Protein AF-A0A9W7BRS0-F1 (afdb_monomer_lite)

Secondary structure (DSSP, 8-state):
------EEEEETGGGEEEEEEEES-GGG-EEEEEEEES-SS-EEEEES-SSSTTEEEEEEE--SSS--EEEEEEESSSSS--EETTTTT-----EEEEEEE-TTS-EEEEEEEES----SSPPP--SSEEEEEEEE--TTT--STTSPPPTTSEEEEEEETTSHHHHHHHHHHHHHHHH---STT-TTSPPHHHHHHTTS-SSGGG--HHHHHHHHHHH--STT-S--

Foldseek 3Di:
DPDDQLFWDFDPQQRKIKGWDWDDDDQQIKIKMKIKGQAQFKKKKWWQDPFLALTWMWMWFLHDPHDTDIFTWHHHHGPAQTDGLVVVVWDGQWAWDHWHQDPVRMTMGIIMGGLCPVTPSDDRNDQAKIKMKMFYADPPQDDHNRGDHDVSRMDIDIDNNVRVVVVVVVVVQVVQLVPAPLDQPDPQFDDLVRCCVVVLDVDSVPDDSVSRSVCCNVGNGPNPDPDD

Structure (mmCIF, N/CA/C/O backbone):
data_AF-A0A9W7BRS0-F1
#
_entry.id   AF-A0A9W7BRS0-F1
#
loop_
_atom_site.group_PDB
_atom_site.id
_atom_site.type_symbol
_atom_site.label_atom_id
_atom_site.label_alt_id
_atom_site.label_comp_id
_atom_site.label_asym_id
_atom_site.label_entity_id
_atom_site.label_seq_id
_atom_site.pdbx_PDB_ins_code
_atom_site.Cartn_x
_atom_site.Cartn_y
_atom_site.Cartn_z
_atom_site.occupancy
_atom_site.B_iso_or_equiv
_atom_site.auth_seq_id
_atom_site.auth_comp_id
_atom_site.auth_asym_id
_atom_site.auth_atom_id
_atom_site.pdbx_PDB_model_num
ATOM 1 N N . MET A 1 1 ? 15.038 11.673 6.959 1.00 35.72 1 MET A N 1
ATOM 2 C CA . MET A 1 1 ? 15.230 10.311 6.429 1.00 35.72 1 MET A CA 1
ATOM 3 C C . MET A 1 1 ? 13.854 9.685 6.443 1.00 35.72 1 MET A C 1
ATOM 5 O O . MET A 1 1 ? 13.265 9.678 7.516 1.00 35.72 1 MET A O 1
ATOM 9 N N . ALA A 1 2 ? 13.290 9.329 5.285 1.00 41.25 2 ALA A N 1
ATOM 10 C CA . ALA A 1 2 ? 12.052 8.549 5.262 1.00 41.25 2 ALA A CA 1
ATOM 11 C C . ALA A 1 2 ? 12.320 7.271 6.068 1.00 41.25 2 ALA A C 1
ATOM 13 O O . ALA A 1 2 ? 13.401 6.702 5.910 1.00 41.25 2 ALA A O 1
ATOM 14 N N . SER A 1 3 ? 11.444 6.892 7.002 1.00 53.03 3 SER A N 1
ATOM 15 C CA . SER A 1 3 ? 11.662 5.631 7.712 1.00 53.03 3 SER A CA 1
ATOM 16 C C . SER A 1 3 ? 11.557 4.504 6.687 1.00 53.03 3 SER A C 1
ATOM 18 O O . SER A 1 3 ? 10.615 4.481 5.887 1.00 53.03 3 SER A O 1
ATOM 20 N N . ASP A 1 4 ? 12.550 3.618 6.664 1.00 82.69 4 ASP A N 1
ATOM 21 C CA . ASP A 1 4 ? 12.426 2.359 5.941 1.00 82.69 4 ASP A CA 1
ATOM 22 C C . ASP A 1 4 ? 11.327 1.560 6.643 1.00 82.69 4 ASP A C 1
ATOM 24 O O . ASP A 1 4 ? 11.455 1.205 7.817 1.00 82.69 4 ASP A O 1
ATOM 28 N N . LEU A 1 5 ? 10.213 1.358 5.944 1.00 93.75 5 LEU A N 1
ATOM 29 C CA . LEU A 1 5 ? 9.101 0.555 6.433 1.00 93.75 5 LEU A CA 1
ATOM 30 C C . LEU A 1 5 ? 9.530 -0.924 6.385 1.00 93.75 5 LEU A C 1
ATOM 32 O O . LEU A 1 5 ? 9.938 -1.390 5.317 1.00 93.75 5 LEU A O 1
ATOM 36 N N . PRO A 1 6 ? 9.533 -1.642 7.524 1.00 93.50 6 PRO A N 1
ATOM 37 C CA . PRO A 1 6 ? 10.180 -2.949 7.641 1.00 93.50 6 PRO A CA 1
ATOM 38 C C . PRO A 1 6 ? 9.396 -4.097 7.001 1.00 93.50 6 PRO A C 1
ATOM 40 O O . PRO A 1 6 ? 9.995 -5.131 6.698 1.00 93.50 6 PRO A O 1
ATOM 43 N N . TYR A 1 7 ? 8.087 -3.934 6.824 1.00 96.31 7 TYR A N 1
ATOM 44 C CA . TYR A 1 7 ? 7.199 -4.971 6.313 1.00 96.31 7 TYR A CA 1
ATOM 45 C C . TYR A 1 7 ? 6.780 -4.667 4.882 1.00 96.31 7 TYR A C 1
ATOM 47 O O . TYR A 1 7 ? 6.758 -3.506 4.467 1.00 96.31 7 TYR A O 1
ATOM 55 N N . TYR A 1 8 ? 6.490 -5.720 4.123 1.00 94.81 8 TYR A N 1
ATOM 56 C CA . TYR A 1 8 ? 6.236 -5.633 2.690 1.00 94.81 8 TYR A CA 1
ATOM 57 C C . TYR A 1 8 ? 5.278 -6.720 2.214 1.00 94.81 8 TYR A C 1
ATOM 59 O O . TYR A 1 8 ? 5.355 -7.868 2.660 1.00 94.81 8 TYR A O 1
ATOM 67 N N . HIS A 1 9 ? 4.433 -6.349 1.258 1.00 95.69 9 HIS A N 1
ATOM 68 C CA . HIS A 1 9 ? 3.579 -7.244 0.499 1.00 95.69 9 HIS A CA 1
ATOM 69 C C . HIS A 1 9 ? 3.583 -6.841 -0.981 1.00 95.69 9 HIS A C 1
ATOM 71 O O . HIS A 1 9 ? 3.644 -5.653 -1.313 1.00 95.69 9 HIS A O 1
ATOM 77 N N . TYR A 1 10 ? 3.499 -7.843 -1.854 1.00 95.12 10 TYR A N 1
ATOM 78 C CA . TYR A 1 10 ? 3.379 -7.682 -3.297 1.00 95.12 10 TYR A CA 1
ATOM 79 C C . TYR A 1 10 ? 2.244 -8.544 -3.821 1.00 95.12 10 TYR A C 1
ATOM 81 O O . TYR A 1 10 ? 2.201 -9.737 -3.517 1.00 95.12 10 TYR A O 1
ATOM 89 N N . ASP A 1 11 ? 1.411 -7.962 -4.676 1.00 95.06 11 ASP A N 1
ATOM 90 C CA . ASP A 1 11 ? 0.476 -8.713 -5.500 1.00 95.06 11 ASP A CA 1
ATOM 91 C C . ASP A 1 11 ? 0.672 -8.382 -6.985 1.00 95.06 11 ASP A C 1
ATOM 93 O O . ASP A 1 11 ? 0.806 -7.225 -7.396 1.00 95.06 11 ASP A O 1
ATOM 97 N N . GLY A 1 12 ? 0.701 -9.427 -7.815 1.00 91.94 12 GLY A N 1
ATOM 98 C CA . GLY A 1 12 ? 0.928 -9.285 -9.253 1.00 91.94 12 GLY A CA 1
ATOM 99 C C . GLY A 1 12 ? -0.223 -8.596 -9.993 1.00 91.94 12 GLY A C 1
ATOM 100 O O . GLY A 1 12 ? -0.011 -8.045 -11.076 1.00 91.94 12 GLY A O 1
ATOM 101 N N . VAL A 1 13 ? -1.439 -8.594 -9.437 1.00 93.56 13 VAL A N 1
ATOM 102 C CA . VAL A 1 13 ? -2.600 -7.915 -10.020 1.00 93.56 13 VAL A CA 1
ATOM 103 C C . VAL A 1 13 ? -2.459 -6.413 -9.793 1.00 93.56 13 VAL A C 1
ATOM 105 O O . VAL A 1 13 ? -2.402 -5.938 -8.663 1.00 93.56 13 VAL A O 1
ATOM 108 N N . GLY A 1 14 ? -2.359 -5.652 -10.884 1.00 90.75 14 GLY A N 1
ATOM 109 C CA . GLY A 1 14 ? -2.107 -4.207 -10.827 1.00 90.75 14 GLY A CA 1
ATOM 110 C C . GLY A 1 14 ? -0.687 -3.831 -10.386 1.00 90.75 14 GLY A C 1
ATOM 111 O O . GLY A 1 14 ? -0.382 -2.646 -10.303 1.00 90.75 14 GLY A O 1
ATOM 112 N N . SER A 1 15 ? 0.192 -4.820 -10.151 1.00 93.06 15 SER A N 1
ATOM 113 C CA . SER A 1 15 ? 1.519 -4.626 -9.539 1.00 93.06 15 SER A CA 1
ATOM 114 C C . SER A 1 15 ? 1.436 -3.849 -8.222 1.00 93.06 15 SER A C 1
ATOM 116 O O . SER A 1 15 ? 2.163 -2.876 -8.023 1.00 93.06 15 SER A O 1
ATOM 118 N N . PHE A 1 16 ? 0.509 -4.258 -7.354 1.00 97.25 16 PHE A N 1
ATOM 119 C CA . PHE A 1 16 ? 0.301 -3.639 -6.054 1.00 97.25 16 PHE A CA 1
ATOM 120 C C . PHE A 1 16 ? 1.503 -3.909 -5.152 1.00 97.25 16 PHE A C 1
ATOM 122 O O . PHE A 1 16 ? 1.841 -5.056 -4.853 1.00 97.25 16 PHE A O 1
ATOM 129 N N . GLU A 1 17 ? 2.135 -2.837 -4.697 1.00 97.19 17 GLU A N 1
ATOM 130 C CA . GLU A 1 17 ? 3.197 -2.893 -3.700 1.00 97.19 17 GLU A CA 1
ATOM 131 C C . GLU A 1 17 ? 2.739 -2.169 -2.447 1.00 97.19 17 GLU A C 1
ATOM 133 O O . GLU A 1 17 ? 2.282 -1.031 -2.526 1.00 97.19 17 GLU A O 1
ATOM 138 N N . MET A 1 18 ? 2.916 -2.801 -1.290 1.00 97.94 18 MET A N 1
ATOM 139 C CA . MET A 1 18 ? 2.608 -2.203 0.002 1.00 97.94 18 MET A CA 1
ATOM 140 C C . MET A 1 18 ? 3.764 -2.404 0.966 1.00 97.94 18 MET A C 1
ATOM 142 O O . MET A 1 18 ? 4.349 -3.483 1.048 1.00 97.94 18 MET A O 1
ATOM 146 N N . ARG A 1 19 ? 4.076 -1.364 1.732 1.00 97.75 19 ARG A N 1
ATOM 147 C CA . ARG A 1 19 ? 5.019 -1.401 2.844 1.00 97.75 19 ARG A CA 1
ATOM 148 C C . ARG A 1 19 ? 4.385 -0.785 4.067 1.00 97.75 19 ARG A C 1
ATOM 150 O O . ARG A 1 19 ? 3.644 0.186 3.952 1.00 97.75 19 ARG A O 1
ATOM 157 N N . TRP A 1 20 ? 4.709 -1.308 5.239 1.00 98.25 20 TRP A N 1
ATOM 158 C CA . TRP A 1 20 ? 4.218 -0.723 6.478 1.00 98.25 20 TRP A CA 1
ATOM 159 C C . TRP A 1 20 ? 5.161 -0.946 7.652 1.00 98.25 20 TRP A C 1
ATOM 161 O O . TRP A 1 20 ? 6.108 -1.734 7.601 1.00 98.25 20 TRP A O 1
ATOM 171 N N . GLY A 1 21 ? 4.900 -0.200 8.716 1.00 97.12 21 GLY A N 1
ATOM 172 C CA . GLY A 1 21 ? 5.532 -0.335 10.016 1.00 97.12 21 GLY A CA 1
ATOM 173 C C . GLY A 1 21 ? 4.667 0.306 11.090 1.00 97.12 21 GLY A C 1
ATOM 174 O O . GLY A 1 21 ? 3.732 1.045 10.786 1.00 97.12 21 GLY A O 1
ATOM 175 N N . PHE A 1 22 ? 4.993 0.030 12.347 1.00 96.56 22 PHE A N 1
ATOM 176 C CA . PHE A 1 22 ? 4.269 0.573 13.492 1.00 96.56 22 PHE A CA 1
ATOM 177 C C . PHE A 1 22 ? 5.069 1.675 14.181 1.00 96.56 22 PHE A C 1
ATOM 179 O O . PHE A 1 22 ? 6.301 1.617 14.255 1.00 96.56 22 PHE A O 1
ATOM 186 N N . LEU A 1 23 ? 4.360 2.679 14.686 1.00 95.25 23 LEU A N 1
ATOM 187 C CA . LEU A 1 23 ? 4.912 3.810 15.420 1.00 95.25 23 LEU A CA 1
ATOM 188 C C . LEU A 1 23 ? 4.196 3.955 16.759 1.00 95.25 23 LEU A C 1
ATOM 190 O O . LEU A 1 23 ? 2.974 3.876 16.826 1.00 95.25 23 LEU A O 1
ATOM 194 N N . GLY A 1 24 ? 4.958 4.244 17.813 1.00 92.69 24 GLY A N 1
ATOM 195 C CA . GLY A 1 24 ? 4.403 4.362 19.161 1.00 92.69 24 GLY A CA 1
ATOM 196 C C . GLY A 1 24 ? 4.069 3.004 19.780 1.00 92.69 24 GLY A C 1
ATOM 197 O O . GLY A 1 24 ? 4.629 1.980 19.390 1.00 92.69 24 GLY A O 1
ATOM 198 N N . ASP A 1 25 ? 3.212 3.018 20.798 1.00 90.56 25 ASP A N 1
ATOM 199 C CA . ASP A 1 25 ? 2.800 1.846 21.561 1.00 90.56 25 ASP A CA 1
ATOM 200 C C . ASP A 1 25 ? 1.417 2.032 22.216 1.00 90.56 25 ASP A C 1
ATOM 202 O O . ASP A 1 25 ? 0.934 3.140 22.455 1.00 90.56 25 ASP A O 1
ATOM 206 N N . GLY A 1 26 ? 0.757 0.913 22.527 1.00 90.81 26 GLY A N 1
ATOM 207 C CA . GLY A 1 26 ? -0.506 0.913 23.263 1.00 90.81 26 GLY A CA 1
ATOM 208 C C . GLY A 1 26 ? -1.678 1.506 22.475 1.00 90.81 26 GLY A C 1
ATOM 209 O O . GLY A 1 26 ? -1.917 1.137 21.332 1.00 90.81 26 GLY A O 1
ATOM 210 N N . ALA A 1 27 ? -2.462 2.375 23.119 1.00 88.75 27 ALA A N 1
ATOM 211 C CA . ALA A 1 27 ? -3.691 2.930 22.540 1.00 88.75 27 ALA A CA 1
ATOM 212 C C . ALA A 1 27 ? -3.445 4.032 21.492 1.00 88.75 27 ALA A C 1
ATOM 214 O O . ALA A 1 27 ? -4.359 4.375 20.750 1.00 88.75 27 ALA A O 1
ATOM 215 N N . ASP A 1 28 ? -2.231 4.583 21.447 1.00 91.81 28 ASP A N 1
ATOM 216 C CA . ASP A 1 28 ? -1.822 5.613 20.489 1.00 91.81 28 ASP A CA 1
ATOM 217 C C . ASP A 1 28 ? -0.889 5.047 19.409 1.00 91.81 28 ASP A C 1
ATOM 219 O O . ASP A 1 28 ? -0.232 5.804 18.701 1.00 91.81 28 ASP A O 1
ATOM 223 N N . GLU A 1 29 ? -0.809 3.718 19.294 1.00 96.12 29 GLU A N 1
ATOM 224 C CA . GLU A 1 29 ? -0.036 3.074 18.242 1.00 96.12 29 GLU A CA 1
ATOM 225 C C . GLU A 1 29 ? -0.646 3.360 16.860 1.00 96.12 29 GLU A C 1
ATOM 227 O O . GLU A 1 29 ? -1.854 3.217 16.637 1.00 96.12 29 GLU A O 1
ATOM 232 N N . GLU A 1 30 ? 0.214 3.750 15.924 1.00 97.75 30 GLU A N 1
ATOM 233 C CA . GLU A 1 30 ? -0.126 4.061 14.539 1.00 97.75 30 GLU A CA 1
ATOM 234 C C . GLU A 1 30 ? 0.521 3.058 13.588 1.00 97.75 30 GLU A C 1
ATOM 236 O O . GLU A 1 30 ? 1.610 2.535 13.844 1.00 97.75 30 GLU A O 1
ATOM 241 N N . ILE A 1 31 ? -0.125 2.842 12.448 1.00 97.81 31 ILE A N 1
ATOM 242 C CA . ILE A 1 31 ? 0.517 2.281 11.266 1.00 97.81 31 ILE A CA 1
ATOM 243 C C . ILE A 1 31 ? 1.014 3.433 10.394 1.00 97.81 31 ILE A C 1
ATOM 245 O O . ILE A 1 31 ? 0.298 4.406 10.175 1.00 97.81 31 ILE A O 1
ATOM 249 N N . GLU A 1 32 ? 2.238 3.327 9.887 1.00 98.44 32 GLU A N 1
ATOM 250 C CA . GLU A 1 32 ? 2.681 4.090 8.724 1.00 98.44 32 GLU A CA 1
ATOM 251 C C . GLU A 1 32 ? 2.678 3.140 7.531 1.00 98.44 32 GLU A C 1
ATOM 253 O O . GLU A 1 32 ? 3.405 2.146 7.543 1.00 98.44 32 GLU A O 1
ATOM 258 N N . LEU A 1 33 ? 1.845 3.425 6.534 1.00 98.44 33 LEU A N 1
ATOM 259 C CA . LEU A 1 33 ? 1.611 2.567 5.375 1.00 98.44 33 LEU A CA 1
ATOM 260 C C . LEU A 1 33 ? 1.938 3.345 4.104 1.00 98.44 33 LEU A C 1
ATOM 262 O O . LEU A 1 33 ? 1.547 4.501 3.964 1.00 98.44 33 LEU A O 1
ATOM 266 N N . GLU A 1 34 ? 2.671 2.714 3.193 1.00 98.56 34 GLU A N 1
ATOM 267 C CA . GLU A 1 34 ? 2.927 3.184 1.835 1.00 98.56 34 GLU A CA 1
ATOM 268 C C . GLU A 1 34 ? 2.400 2.141 0.854 1.00 98.56 34 GLU A C 1
ATOM 270 O O . GLU A 1 34 ? 2.734 0.966 0.992 1.00 98.56 34 GLU A O 1
ATOM 275 N N . PHE A 1 35 ? 1.617 2.546 -0.142 1.00 98.50 35 PHE A N 1
ATOM 276 C CA . PHE A 1 35 ? 1.229 1.654 -1.229 1.00 98.50 35 PHE A CA 1
ATOM 277 C C . PHE A 1 35 ? 1.368 2.315 -2.597 1.00 98.50 35 PHE A C 1
ATOM 279 O O . PHE A 1 35 ? 1.346 3.543 -2.723 1.00 98.50 35 PHE A O 1
ATOM 286 N N . THR A 1 36 ? 1.573 1.483 -3.618 1.00 98.12 36 THR A N 1
ATOM 287 C CA . THR A 1 36 ? 1.855 1.910 -4.990 1.00 98.12 36 THR A CA 1
ATOM 288 C C . THR A 1 36 ? 1.001 1.152 -5.997 1.00 98.12 36 THR A C 1
ATOM 290 O O . THR A 1 36 ? 0.939 -0.075 -5.950 1.00 98.12 36 THR A O 1
ATOM 293 N N . LEU A 1 37 ? 0.387 1.890 -6.927 1.00 97.50 37 LEU A N 1
ATOM 294 C CA . LEU A 1 37 ? -0.435 1.374 -8.030 1.00 97.50 37 LEU A CA 1
ATOM 295 C C . LEU A 1 37 ? -0.308 2.276 -9.273 1.00 97.50 37 LEU A C 1
ATOM 297 O O . LEU A 1 37 ? -0.052 3.480 -9.171 1.00 97.50 37 LEU A O 1
ATOM 301 N N . SER A 1 38 ? -0.491 1.696 -10.461 1.00 94.12 38 SER A N 1
ATOM 302 C CA . SER A 1 38 ? -0.396 2.395 -11.752 1.00 94.12 38 SER A CA 1
ATOM 303 C C . SER A 1 38 ? -1.661 3.194 -12.072 1.00 94.12 38 SER A C 1
ATOM 305 O O . SER A 1 38 ? -2.576 2.704 -12.717 1.00 94.12 38 SER A O 1
ATOM 307 N N . SER A 1 39 ? -1.726 4.439 -11.610 1.00 95.62 39 SER A N 1
ATOM 308 C CA . SER A 1 39 ? -2.806 5.373 -11.944 1.00 95.62 39 SER A CA 1
ATOM 309 C C . SER A 1 39 ? -2.414 6.785 -11.533 1.00 95.62 39 SER A C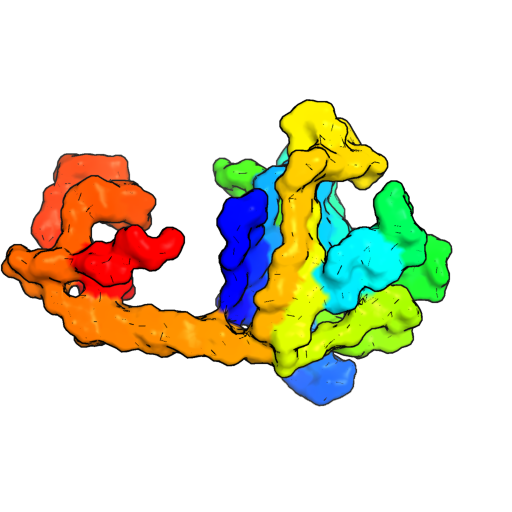 1
ATOM 311 O O . SER A 1 39 ? -1.769 6.968 -10.499 1.00 95.62 39 SER A O 1
ATOM 313 N N . ASP A 1 40 ? -2.811 7.781 -12.323 1.00 94.31 40 ASP A N 1
ATOM 314 C CA . ASP A 1 40 ? -2.767 9.197 -11.950 1.00 94.31 40 ASP A CA 1
ATOM 315 C C . ASP A 1 40 ? -4.156 9.793 -11.685 1.00 94.31 40 ASP A C 1
ATOM 317 O O . ASP A 1 40 ? -4.259 10.999 -11.489 1.00 94.31 40 ASP A O 1
ATOM 321 N N . ILE A 1 41 ? -5.222 8.982 -11.682 1.00 96.69 41 ILE A N 1
ATOM 322 C CA . ILE A 1 41 ? -6.603 9.430 -11.436 1.00 96.69 41 ILE A CA 1
ATOM 323 C C . ILE A 1 41 ? -6.991 9.124 -9.989 1.00 96.69 41 ILE A C 1
ATOM 325 O O . ILE A 1 41 ? -7.130 10.045 -9.188 1.00 96.69 41 ILE A O 1
ATOM 329 N N . PHE A 1 42 ? -7.097 7.841 -9.639 1.00 97.25 42 PHE A N 1
ATOM 330 C CA . PHE A 1 42 ? -7.144 7.380 -8.253 1.00 97.25 42 PHE A CA 1
ATOM 331 C C . PHE A 1 42 ? -6.607 5.954 -8.105 1.00 97.25 42 PHE A C 1
ATOM 333 O O . PHE A 1 42 ? -6.641 5.142 -9.041 1.00 97.25 42 PHE A O 1
ATOM 340 N N . VAL A 1 43 ? -6.146 5.668 -6.896 1.00 98.12 43 VAL A N 1
ATOM 341 C CA . VAL A 1 43 ? -5.843 4.352 -6.337 1.00 98.12 43 VAL A CA 1
ATOM 342 C C . VAL A 1 43 ? -6.460 4.300 -4.941 1.00 98.12 43 VAL A C 1
ATOM 344 O O . VAL A 1 43 ? -6.572 5.332 -4.277 1.00 98.12 43 VAL A O 1
ATOM 347 N N . GLY A 1 44 ? -6.876 3.124 -4.494 1.00 97.81 44 GLY A N 1
ATOM 348 C CA . GLY A 1 44 ? -7.499 2.966 -3.185 1.00 97.81 44 GLY A CA 1
ATOM 349 C C . GLY A 1 44 ? -7.158 1.638 -2.538 1.00 97.81 44 GLY A C 1
ATOM 350 O O . GLY A 1 44 ? -6.909 0.651 -3.233 1.00 97.81 44 GLY A O 1
ATOM 351 N N . ILE A 1 45 ? -7.158 1.636 -1.211 1.00 98.44 45 ILE A N 1
ATOM 352 C CA . ILE A 1 45 ? -7.011 0.453 -0.367 1.00 98.44 45 ILE A CA 1
ATOM 353 C C . ILE A 1 45 ? -8.112 0.470 0.689 1.00 98.44 45 ILE A C 1
ATOM 355 O O . ILE A 1 45 ? -8.386 1.521 1.258 1.00 98.44 45 ILE A O 1
ATOM 359 N N . GLY A 1 46 ? -8.741 -0.671 0.940 1.00 97.94 46 GLY A N 1
ATOM 360 C CA . GLY A 1 46 ? -9.748 -0.840 1.975 1.00 97.94 46 GLY A CA 1
ATOM 361 C C . GLY A 1 46 ? -9.384 -1.921 2.981 1.00 97.94 46 GLY A C 1
ATOM 362 O O . GLY A 1 46 ? -8.687 -2.883 2.646 1.00 97.94 46 GLY A O 1
ATOM 363 N N . PHE A 1 47 ? -9.839 -1.742 4.218 1.00 98.00 47 PHE A N 1
ATOM 364 C CA . PHE A 1 47 ? -9.392 -2.493 5.389 1.00 98.00 47 PHE A CA 1
ATOM 365 C C . PHE A 1 47 ? -10.485 -3.409 5.953 1.00 98.00 47 PHE A C 1
ATOM 367 O O . PHE A 1 47 ? -11.618 -2.993 6.176 1.00 98.00 47 PHE A O 1
ATOM 374 N N . ASP A 1 48 ? -10.115 -4.663 6.235 1.00 95.06 48 ASP A N 1
ATOM 375 C CA . ASP A 1 48 ? -10.980 -5.711 6.810 1.00 95.06 48 ASP A CA 1
ATOM 376 C C . ASP A 1 48 ? -12.253 -5.990 5.993 1.00 95.06 48 ASP A C 1
ATOM 378 O O . ASP A 1 48 ? -13.306 -6.326 6.538 1.00 95.06 48 ASP A O 1
ATOM 382 N N . CYS A 1 49 ? -12.153 -5.854 4.669 1.00 94.50 49 CYS A N 1
ATOM 383 C CA . CYS A 1 49 ? -13.276 -5.993 3.754 1.00 94.50 49 CYS A CA 1
ATOM 384 C C . CYS A 1 49 ? -12.914 -6.885 2.552 1.00 94.50 49 CYS A C 1
ATOM 386 O O . CYS A 1 49 ? -11.766 -6.970 2.119 1.00 94.50 49 CYS A O 1
ATOM 388 N N . THR A 1 50 ? -13.915 -7.586 2.012 1.00 92.50 50 THR A N 1
ATOM 389 C CA . THR A 1 50 ? -13.781 -8.502 0.853 1.00 92.50 50 THR A CA 1
ATOM 390 C C . THR A 1 50 ? -14.677 -8.082 -0.318 1.00 92.50 50 THR A C 1
ATOM 392 O O . THR A 1 50 ? -14.992 -8.863 -1.214 1.00 92.50 50 THR A O 1
ATOM 395 N N . SER A 1 51 ? -15.126 -6.831 -0.292 1.00 90.50 51 SER A N 1
ATOM 396 C CA . SER A 1 51 ? -15.936 -6.158 -1.306 1.00 90.50 51 SER A CA 1
ATOM 397 C C . SER A 1 51 ? -15.882 -4.654 -1.045 1.00 90.50 51 SER A C 1
ATOM 399 O O . SER A 1 51 ? -15.440 -4.258 0.028 1.00 90.50 51 SER A O 1
ATOM 401 N N . SER A 1 52 ? -16.413 -3.824 -1.949 1.00 86.00 52 SER A N 1
ATOM 402 C CA . SER A 1 52 ? -16.632 -2.409 -1.611 1.00 86.00 52 SER A CA 1
ATOM 403 C C . SER A 1 52 ? -17.678 -2.237 -0.499 1.00 86.00 52 SER A C 1
ATOM 405 O O . SER A 1 52 ? -17.597 -1.290 0.265 1.00 86.00 52 SER A O 1
ATOM 407 N N . ALA A 1 53 ? -18.632 -3.170 -0.364 1.00 92.88 53 ALA A N 1
ATOM 408 C CA . ALA A 1 53 ? -19.699 -3.068 0.626 1.00 92.88 53 ALA A CA 1
ATOM 409 C C . ALA A 1 53 ? -19.167 -3.158 2.062 1.00 92.88 53 ALA A C 1
ATOM 411 O O . ALA A 1 53 ? -18.470 -4.117 2.403 1.00 92.88 53 ALA A O 1
ATOM 412 N N . MET A 1 54 ? -19.604 -2.222 2.907 1.00 94.88 54 MET A N 1
ATOM 413 C CA . MET A 1 54 ? -19.190 -2.084 4.307 1.00 94.88 54 MET A CA 1
ATOM 414 C C . MET A 1 54 ? -17.665 -2.023 4.446 1.00 94.88 54 MET A C 1
ATOM 416 O O . MET A 1 54 ? -17.092 -2.759 5.249 1.00 94.88 54 MET A O 1
ATOM 420 N N . CYS A 1 55 ? -17.020 -1.186 3.632 1.00 97.19 55 CYS A N 1
ATOM 421 C CA . CYS A 1 55 ? -15.568 -1.073 3.600 1.00 97.19 55 CYS A CA 1
ATOM 422 C C . CYS A 1 55 ? -15.090 0.335 3.980 1.00 97.19 55 CYS A C 1
ATOM 424 O O . CYS A 1 55 ? -15.515 1.317 3.371 1.00 97.19 55 CYS A O 1
ATOM 426 N N . ASP A 1 56 ? -14.189 0.383 4.963 1.00 98.00 56 ASP A N 1
ATOM 427 C CA . ASP A 1 56 ? -13.296 1.504 5.289 1.00 98.00 56 ASP A CA 1
ATOM 428 C C . ASP A 1 56 ? -12.197 1.562 4.229 1.00 98.00 56 ASP A C 1
ATOM 430 O O . ASP A 1 56 ? -11.530 0.551 3.988 1.00 98.00 56 ASP A O 1
ATOM 434 N N . MET A 1 57 ? -12.037 2.709 3.577 1.00 97.69 57 MET A N 1
ATOM 435 C CA . MET A 1 57 ? -11.146 2.895 2.445 1.00 97.69 57 MET A CA 1
ATOM 436 C C . MET A 1 57 ? -10.352 4.188 2.532 1.00 97.69 57 MET A C 1
ATOM 438 O O . MET A 1 57 ? -10.873 5.264 2.782 1.00 97.69 57 MET A O 1
ATOM 442 N N . VAL A 1 58 ? -9.093 4.097 2.125 1.00 98.38 58 VAL A N 1
ATOM 443 C CA . VAL A 1 58 ? -8.242 5.248 1.849 1.00 98.38 58 VAL A CA 1
ATOM 444 C C . VAL A 1 58 ? -8.067 5.361 0.343 1.00 98.38 58 VAL A C 1
ATOM 446 O O . VAL A 1 58 ? -7.551 4.439 -0.298 1.00 98.38 58 VAL A O 1
ATOM 449 N N . VAL A 1 59 ? -8.479 6.492 -0.232 1.00 98.19 59 VAL A N 1
ATOM 450 C CA . VAL A 1 59 ? -8.462 6.732 -1.684 1.00 98.19 59 VAL A CA 1
ATOM 451 C C . VAL A 1 59 ? -7.691 8.008 -1.996 1.00 98.19 59 VAL A C 1
ATOM 453 O O . VAL A 1 59 ? -7.813 9.017 -1.304 1.00 98.19 59 VAL A O 1
ATOM 456 N N . GLY A 1 60 ? -6.873 7.979 -3.045 1.00 98.00 60 GLY A N 1
ATOM 457 C CA . GLY A 1 60 ? -6.068 9.130 -3.431 1.00 98.00 60 GLY A CA 1
ATOM 458 C C . GLY A 1 60 ? -5.338 8.962 -4.752 1.00 98.00 60 GLY A C 1
ATOM 459 O O . GLY A 1 60 ? -5.493 7.966 -5.456 1.00 98.00 60 GLY A O 1
ATOM 460 N N . ASN A 1 61 ? -4.486 9.928 -5.078 1.00 97.88 61 ASN A N 1
ATOM 461 C CA . ASN A 1 61 ? -3.488 9.802 -6.136 1.00 97.88 61 ASN A CA 1
ATOM 462 C C . ASN A 1 61 ? -2.213 10.585 -5.777 1.00 97.88 61 ASN A C 1
ATOM 464 O O . ASN A 1 61 ? -2.199 11.458 -4.906 1.00 97.88 61 ASN A O 1
ATOM 468 N N . GLY A 1 62 ? -1.119 10.250 -6.454 1.00 97.38 62 GLY A N 1
ATOM 469 C CA . GLY A 1 62 ? 0.190 10.866 -6.257 1.00 97.38 62 GLY A CA 1
ATOM 470 C C . GLY A 1 62 ? 0.413 12.162 -7.040 1.00 97.38 62 GLY A C 1
ATOM 471 O O . GLY A 1 62 ? 1.517 12.706 -7.032 1.00 97.38 62 GLY A O 1
ATOM 472 N N . GLY A 1 63 ? -0.601 12.647 -7.753 1.00 95.19 63 GLY A N 1
ATOM 473 C CA . GLY A 1 63 ? -0.521 13.712 -8.744 1.00 95.19 63 GLY A CA 1
ATOM 474 C C . GLY A 1 63 ? -0.356 13.166 -10.164 1.00 95.19 63 GLY A C 1
ATOM 475 O O . GLY A 1 63 ? -0.922 12.138 -10.522 1.00 95.19 63 GLY A O 1
ATOM 476 N N . GLY A 1 64 ? 0.434 13.859 -10.988 1.00 92.00 64 GLY A N 1
ATOM 477 C CA . GLY A 1 64 ? 0.609 13.541 -12.407 1.00 92.00 64 GLY A CA 1
ATOM 478 C C . GLY A 1 64 ? -0.159 14.529 -13.280 1.00 92.00 64 GLY A C 1
ATOM 479 O O . GLY A 1 64 ? 0.147 15.723 -13.267 1.00 92.00 64 GLY A O 1
ATOM 480 N N . ARG A 1 65 ? -1.137 14.050 -14.059 1.00 92.06 65 ARG A N 1
ATOM 481 C CA . ARG A 1 65 ? -2.054 14.939 -14.801 1.00 92.06 65 ARG A CA 1
ATOM 482 C C . ARG A 1 65 ? -3.140 15.549 -13.913 1.00 92.06 65 ARG A C 1
ATOM 484 O O . ARG A 1 65 ? -3.709 16.569 -14.298 1.00 92.06 65 ARG A O 1
ATOM 491 N N . ASN A 1 66 ? -3.400 14.944 -12.756 1.00 92.31 66 ASN A N 1
ATOM 492 C CA . ASN A 1 66 ? -4.380 15.391 -11.772 1.00 92.31 66 ASN A CA 1
ATOM 493 C C . ASN A 1 66 ? -3.686 15.986 -10.536 1.00 92.31 66 ASN A C 1
ATOM 495 O O . ASN A 1 66 ? -2.483 15.805 -10.330 1.00 92.31 66 ASN A O 1
ATOM 499 N N . GLU A 1 67 ? -4.439 16.734 -9.731 1.00 95.19 67 GLU A N 1
ATOM 500 C CA . GLU A 1 67 ? -3.967 17.212 -8.430 1.00 95.19 67 GLU A CA 1
ATOM 501 C C . GLU A 1 67 ? -3.878 16.042 -7.442 1.00 95.19 67 GLU A C 1
ATOM 503 O O . GLU A 1 67 ? -4.751 15.172 -7.429 1.00 95.19 67 GLU A O 1
ATOM 508 N N . ALA A 1 68 ? -2.807 16.027 -6.643 1.00 97.81 68 ALA A N 1
ATOM 509 C CA . ALA A 1 68 ? -2.591 15.010 -5.623 1.00 97.81 68 ALA A CA 1
ATOM 510 C C . ALA A 1 68 ? -3.607 15.153 -4.489 1.00 97.81 68 ALA A C 1
ATOM 512 O O . ALA A 1 68 ? -3.809 16.255 -3.976 1.00 97.81 68 ALA A O 1
ATOM 513 N N . PHE A 1 69 ? -4.187 14.036 -4.059 1.00 97.88 69 PHE A N 1
ATOM 514 C CA . PHE A 1 69 ? -5.109 13.993 -2.927 1.00 97.88 69 PHE A CA 1
ATOM 515 C C . PHE A 1 69 ? -5.015 12.655 -2.191 1.00 97.88 69 PHE A C 1
ATOM 517 O O . PHE A 1 69 ? -4.501 11.673 -2.730 1.00 97.88 69 PHE A O 1
ATOM 524 N N . LEU A 1 70 ? -5.496 12.636 -0.950 1.00 98.44 70 LEU A N 1
ATOM 525 C CA . LEU A 1 70 ? -5.667 11.440 -0.134 1.00 98.44 70 LEU A CA 1
ATOM 526 C C . LEU A 1 70 ? -6.764 11.716 0.888 1.00 98.44 70 LEU A C 1
ATOM 528 O O . LEU A 1 70 ? -6.655 12.675 1.654 1.00 98.44 70 LEU A O 1
ATOM 532 N N . GLU A 1 71 ? -7.791 10.886 0.895 1.00 97.94 71 GLU A N 1
ATOM 533 C CA . GLU A 1 71 ? -8.980 11.077 1.715 1.00 97.94 71 GLU A CA 1
ATOM 534 C C . GLU A 1 71 ? -9.472 9.747 2.290 1.00 97.94 71 GLU A C 1
ATOM 536 O O . GLU A 1 71 ? -9.160 8.668 1.772 1.00 97.94 71 GLU A O 1
ATOM 541 N N . ASP A 1 72 ? -10.210 9.879 3.389 1.00 97.81 72 ASP A N 1
ATOM 542 C CA . ASP A 1 72 ? -10.782 8.799 4.185 1.00 97.81 72 ASP A CA 1
ATOM 543 C C . ASP A 1 72 ? -12.241 8.598 3.785 1.00 97.81 72 ASP A C 1
ATOM 545 O O . ASP A 1 72 ? -13.018 9.562 3.759 1.00 97.81 72 ASP A O 1
ATOM 549 N N . TYR A 1 73 ? -12.588 7.373 3.416 1.00 98.00 73 TYR A N 1
ATOM 550 C CA . TYR A 1 73 ? -13.846 7.022 2.781 1.00 98.00 73 TYR A CA 1
ATOM 551 C C . TYR A 1 73 ? -14.474 5.790 3.418 1.00 98.00 73 TYR A C 1
ATOM 553 O O . TYR A 1 73 ? -13.799 4.832 3.785 1.00 98.00 73 TYR A O 1
ATOM 561 N N . PHE A 1 74 ? -15.798 5.731 3.342 1.00 97.81 74 PHE A N 1
ATOM 562 C CA . PHE A 1 74 ? -16.562 4.537 3.646 1.00 97.81 74 PHE A CA 1
ATOM 563 C C . PHE A 1 74 ? -17.627 4.276 2.583 1.00 97.81 74 PHE A C 1
ATOM 565 O O . PHE A 1 74 ? -18.311 5.182 2.092 1.00 97.81 74 PHE A O 1
ATOM 572 N N . GLU A 1 75 ? -17.815 3.001 2.247 1.00 95.94 75 GLU A N 1
ATOM 573 C CA . GLU A 1 75 ? -18.877 2.553 1.347 1.00 95.94 75 GLU A CA 1
ATOM 574 C C . GLU A 1 75 ? -19.746 1.507 2.043 1.00 95.94 75 GLU A C 1
ATOM 576 O O . GLU A 1 75 ? -19.269 0.474 2.502 1.00 95.94 75 GLU A O 1
ATOM 581 N N . GLY A 1 76 ? -21.043 1.789 2.170 1.00 94.00 76 GLY A N 1
ATOM 582 C CA . GLY A 1 76 ? -21.948 0.997 3.006 1.00 94.00 76 GLY A CA 1
ATOM 583 C C . GLY A 1 76 ? -22.828 -0.008 2.264 1.00 94.00 76 GLY A C 1
ATOM 584 O O . GLY A 1 76 ? -23.402 -0.887 2.903 1.00 94.00 76 GLY A O 1
ATOM 585 N N . GLU A 1 77 ? -23.002 0.111 0.949 1.00 92.88 77 GLU A N 1
ATOM 586 C CA . GLU A 1 77 ? -24.039 -0.612 0.197 1.00 92.88 77 GLU A CA 1
ATOM 587 C C . GLU A 1 77 ? -23.506 -1.614 -0.838 1.00 92.88 77 GLU A C 1
ATOM 589 O O . GLU A 1 77 ? -24.222 -2.563 -1.167 1.00 92.88 77 GLU A O 1
ATOM 594 N N . GLY A 1 78 ? -22.279 -1.457 -1.319 1.00 89.94 78 GLY A N 1
ATOM 595 C CA . GLY A 1 78 ? -21.703 -2.235 -2.413 1.00 89.94 78 GLY A CA 1
ATOM 596 C C . GLY A 1 78 ? -21.923 -1.575 -3.771 1.00 89.94 78 GLY A C 1
ATOM 597 O O . GLY A 1 78 ? -23.021 -1.099 -4.067 1.00 89.94 78 GLY A O 1
ATOM 598 N N . ASP A 1 79 ? -20.900 -1.608 -4.628 1.00 87.00 79 ASP A N 1
ATOM 599 C CA . ASP A 1 79 ? -20.948 -1.145 -6.021 1.00 87.00 79 ASP A CA 1
ATOM 600 C C . ASP A 1 79 ? -21.457 0.305 -6.177 1.00 87.00 79 ASP A C 1
ATOM 602 O O . ASP A 1 79 ? -22.124 0.653 -7.160 1.00 87.00 79 ASP A O 1
ATOM 606 N N . ARG A 1 80 ? -21.164 1.161 -5.191 1.00 92.31 80 ARG A N 1
ATOM 607 C CA . ARG A 1 80 ? -21.475 2.594 -5.209 1.00 92.31 80 ARG A CA 1
ATOM 608 C C . ARG A 1 80 ? -20.233 3.438 -5.009 1.00 92.31 80 ARG A C 1
ATOM 610 O O . ARG A 1 80 ? -19.208 2.969 -4.530 1.00 92.31 80 ARG A O 1
ATOM 617 N N . GLU A 1 81 ? -20.360 4.697 -5.403 1.00 93.94 81 GLU A N 1
ATOM 618 C CA . GLU A 1 81 ? -19.386 5.716 -5.050 1.00 93.94 81 GLU A CA 1
ATOM 619 C C . GLU A 1 81 ? -19.337 5.850 -3.517 1.00 93.94 81 GLU A C 1
ATOM 621 O O . GLU A 1 81 ? -20.401 5.968 -2.895 1.00 93.94 81 GLU A O 1
ATOM 626 N N . PRO A 1 82 ? -18.145 5.774 -2.905 1.00 95.44 82 PRO A N 1
ATOM 627 C CA . PRO A 1 82 ? -18.003 5.947 -1.471 1.00 95.44 82 PRO A CA 1
ATOM 628 C C . PRO A 1 82 ? -18.238 7.398 -1.055 1.00 95.44 82 PRO A C 1
ATOM 630 O O . PRO A 1 82 ? -18.096 8.325 -1.849 1.00 95.44 82 PRO A O 1
ATOM 633 N N . HIS A 1 83 ? -18.548 7.586 0.222 1.00 96.94 83 HIS A N 1
ATOM 634 C CA . HIS A 1 83 ? -18.622 8.904 0.846 1.00 96.94 83 HIS A CA 1
ATOM 635 C C . HIS A 1 83 ? -17.405 9.120 1.723 1.00 96.94 83 HIS A C 1
ATOM 637 O O . HIS A 1 83 ? -16.900 8.154 2.294 1.00 96.94 83 HIS A O 1
ATOM 643 N N . THR A 1 84 ? -16.953 10.364 1.858 1.00 97.75 84 THR A N 1
ATOM 644 C CA . THR A 1 84 ? -15.918 10.636 2.856 1.00 97.75 84 THR A CA 1
ATOM 645 C C . THR A 1 84 ? -16.483 10.417 4.253 1.00 97.75 84 THR A C 1
ATOM 647 O O . THR A 1 84 ? -17.677 10.627 4.510 1.00 97.75 84 THR A O 1
ATOM 650 N N . ASP A 1 85 ? -15.630 10.041 5.192 1.00 97.56 85 ASP A N 1
ATOM 651 C CA . ASP A 1 85 ? -16.066 9.807 6.568 1.00 97.56 85 ASP A CA 1
ATOM 652 C C . ASP A 1 85 ? -16.671 11.065 7.194 1.00 97.56 85 ASP A C 1
ATOM 654 O O . ASP A 1 85 ? -17.702 11.005 7.873 1.00 97.56 85 ASP A O 1
ATOM 658 N N . GLU A 1 86 ? -16.119 12.236 6.869 1.00 97.75 86 GLU A N 1
ATOM 659 C CA . GLU A 1 86 ? -16.653 13.533 7.285 1.00 97.75 86 GLU A CA 1
ATOM 660 C C . GLU A 1 86 ? -18.089 13.775 6.773 1.00 97.75 86 GLU A C 1
ATOM 662 O O . GLU A 1 86 ? -18.934 14.267 7.531 1.00 97.75 86 GLU A O 1
ATOM 667 N N . GLU A 1 87 ? -18.420 13.384 5.533 1.00 97.44 87 GLU A N 1
ATOM 668 C CA . GLU A 1 87 ? -19.793 13.464 4.994 1.00 97.44 87 GLU A CA 1
ATOM 669 C C . GLU A 1 87 ? -20.774 12.590 5.782 1.00 97.44 87 GLU A C 1
ATOM 671 O O . GLU A 1 87 ? -21.949 12.937 5.955 1.00 97.44 87 GLU A O 1
ATOM 676 N N . LEU A 1 88 ? -20.283 11.470 6.307 1.00 96.88 88 LEU A N 1
ATOM 677 C CA . LEU A 1 88 ? -21.042 10.531 7.122 1.00 96.88 88 LEU A CA 1
ATOM 678 C C . LEU A 1 88 ? -21.009 10.877 8.627 1.00 96.88 88 LEU A C 1
ATOM 680 O O . LEU A 1 88 ? -21.583 10.156 9.462 1.00 96.88 88 LEU A O 1
ATOM 684 N N . GLY A 1 89 ? -20.372 11.991 8.998 1.00 96.88 89 GLY A N 1
ATOM 685 C CA . GLY A 1 89 ? -20.246 12.483 10.371 1.00 96.88 89 GLY A CA 1
ATOM 686 C C . GLY A 1 89 ? -19.215 11.742 11.227 1.00 96.88 89 GLY A C 1
ATOM 687 O O . GLY A 1 89 ? -19.418 11.655 12.441 1.00 96.88 89 GLY A O 1
ATOM 688 N N . GLY A 1 90 ? -18.200 11.161 10.593 1.00 96.81 90 GLY A N 1
ATOM 689 C CA . GLY A 1 90 ? -16.938 10.719 11.189 1.00 96.81 90 GLY A CA 1
ATOM 690 C C . GLY A 1 90 ? -15.835 11.780 11.056 1.00 96.81 90 GLY A C 1
ATOM 691 O O . GLY A 1 90 ? -16.132 12.979 10.959 1.00 96.81 90 GLY A O 1
ATOM 692 N N . SER A 1 91 ? -14.581 11.347 11.061 1.00 96.75 91 SER A N 1
ATOM 693 C CA . SER A 1 91 ? -13.365 12.138 10.870 1.00 96.75 91 SER A CA 1
ATOM 694 C C . SER A 1 91 ? -12.528 11.620 9.706 1.00 96.75 91 SER A C 1
ATOM 696 O O . SER A 1 91 ? -12.628 10.473 9.317 1.00 96.75 91 SER A O 1
ATOM 698 N N . ASN A 1 92 ? -11.680 12.487 9.154 1.00 97.12 92 ASN A N 1
ATOM 699 C CA . ASN A 1 92 ? -10.539 12.034 8.369 1.00 97.12 92 ASN A CA 1
ATOM 700 C C . ASN A 1 92 ? -9.388 11.735 9.338 1.00 97.12 92 ASN A C 1
ATOM 702 O O . ASN A 1 92 ? -8.845 12.659 9.959 1.00 97.12 92 ASN A O 1
ATOM 706 N N . ASP A 1 93 ? -9.031 10.463 9.478 1.00 97.19 93 ASP A N 1
ATOM 707 C CA . ASP A 1 93 ? -8.057 9.975 10.456 1.00 97.19 93 ASP A CA 1
ATOM 708 C C . ASP A 1 93 ? -6.646 9.791 9.866 1.00 97.19 93 ASP A C 1
ATOM 710 O O . ASP A 1 93 ? -5.736 9.240 10.503 1.00 97.19 93 ASP A O 1
ATOM 714 N N . LEU A 1 94 ? -6.428 10.306 8.654 1.00 98.31 94 LEU A N 1
ATOM 715 C CA . LEU A 1 94 ? -5.177 10.185 7.920 1.00 98.31 94 LEU A CA 1
ATOM 716 C C . LEU A 1 94 ? -4.232 11.358 8.193 1.00 98.31 94 LEU A C 1
ATOM 718 O O . LEU A 1 94 ? -4.554 12.535 8.035 1.00 98.31 94 LEU A O 1
ATOM 722 N N . THR A 1 95 ? -2.975 11.035 8.492 1.00 98.19 95 THR A N 1
ATOM 723 C CA . THR A 1 95 ? -1.862 11.989 8.426 1.00 98.19 95 THR A CA 1
ATOM 724 C C . THR A 1 95 ? -1.018 11.704 7.190 1.00 98.19 95 THR A C 1
ATOM 726 O O . THR A 1 95 ? -0.278 10.720 7.145 1.00 98.19 95 THR A O 1
ATOM 729 N N . ILE A 1 96 ? -1.088 12.582 6.189 1.00 98.44 96 ILE A N 1
ATOM 730 C CA . ILE A 1 96 ? -0.313 12.449 4.948 1.00 98.44 96 ILE A CA 1
ATOM 731 C C . ILE A 1 96 ? 1.189 12.557 5.243 1.00 98.44 96 ILE A C 1
ATOM 733 O O . ILE A 1 96 ? 1.661 13.534 5.828 1.00 98.44 96 ILE A O 1
ATOM 737 N N . VAL A 1 97 ? 1.954 11.572 4.772 1.00 98.12 97 VAL A N 1
ATOM 738 C CA . VAL A 1 97 ? 3.424 11.573 4.809 1.00 98.12 97 VAL A CA 1
ATOM 739 C C . VAL A 1 97 ? 4.003 11.860 3.425 1.00 98.12 97 VAL A C 1
ATOM 741 O O . VAL A 1 97 ? 4.953 12.638 3.309 1.00 98.12 97 VAL A O 1
ATOM 744 N N . LYS A 1 98 ? 3.457 11.237 2.372 1.00 97.69 98 LYS A N 1
ATOM 745 C CA . LYS A 1 98 ? 3.917 11.399 0.986 1.00 97.69 98 LYS A CA 1
ATOM 746 C C . LYS A 1 98 ? 2.773 11.148 0.004 1.00 97.69 98 LYS A C 1
ATOM 748 O O . LYS A 1 98 ? 2.091 10.139 0.121 1.00 97.69 98 LYS A O 1
ATOM 753 N N . LEU A 1 99 ? 2.643 12.022 -0.991 1.00 98.38 99 LEU A N 1
ATOM 754 C CA . LEU A 1 99 ? 1.878 11.796 -2.219 1.00 98.38 99 LEU A CA 1
ATOM 755 C C . LEU A 1 99 ? 2.815 12.120 -3.380 1.00 98.38 99 LEU A C 1
ATOM 757 O O . LEU A 1 99 ? 3.402 13.203 -3.407 1.00 98.38 99 LEU A O 1
ATOM 761 N N . ASP A 1 100 ? 3.036 11.162 -4.270 1.00 98.00 100 ASP A N 1
ATOM 762 C CA . ASP A 1 100 ? 4.016 11.291 -5.348 1.00 98.00 100 ASP A CA 1
ATOM 763 C C . ASP A 1 100 ? 3.616 10.451 -6.552 1.00 98.00 100 ASP A C 1
ATOM 765 O O . ASP A 1 100 ? 3.115 9.338 -6.397 1.00 98.00 100 ASP A O 1
ATOM 769 N N . TYR A 1 101 ? 3.883 10.969 -7.744 1.00 97.69 101 TYR A N 1
ATOM 770 C CA . TYR A 1 101 ? 3.679 10.259 -8.994 1.00 97.69 101 TYR A CA 1
ATOM 771 C C . TYR A 1 101 ? 5.040 10.006 -9.626 1.00 97.69 101 TYR A C 1
ATOM 773 O O . TYR A 1 101 ? 5.703 10.921 -10.124 1.00 97.69 101 TYR A O 1
ATOM 781 N N . ASN A 1 102 ? 5.492 8.758 -9.532 1.00 94.31 102 ASN A N 1
ATOM 782 C CA . ASN A 1 102 ? 6.874 8.416 -9.827 1.00 94.31 102 ASN A CA 1
ATOM 783 C C . ASN A 1 102 ? 7.152 8.346 -11.344 1.00 94.31 102 ASN A C 1
ATOM 785 O O . ASN A 1 102 ? 6.257 8.368 -12.191 1.00 94.31 102 ASN A O 1
ATOM 789 N N . SER A 1 103 ? 8.430 8.213 -11.708 1.00 92.06 103 SER A N 1
ATOM 790 C CA . SER A 1 103 ? 8.864 8.107 -13.109 1.00 92.06 103 SER A CA 1
ATOM 791 C C . SER A 1 103 ? 8.355 6.862 -13.847 1.00 92.06 103 SER A C 1
ATOM 793 O O . SER A 1 103 ? 8.484 6.796 -15.068 1.00 92.06 103 SER A O 1
ATOM 795 N N . ASN A 1 104 ? 7.810 5.883 -13.121 1.00 90.75 104 ASN A N 1
ATOM 796 C CA . ASN A 1 104 ? 7.213 4.665 -13.664 1.00 90.75 104 ASN A CA 1
ATOM 797 C C . ASN A 1 104 ? 5.696 4.798 -13.860 1.00 90.75 104 ASN A C 1
ATOM 799 O O . ASN A 1 104 ? 5.045 3.795 -14.136 1.00 90.75 104 ASN A O 1
ATOM 803 N N . TYR A 1 105 ? 5.143 6.013 -13.754 1.00 93.69 105 TYR A N 1
ATOM 804 C CA . TYR A 1 105 ? 3.714 6.287 -13.918 1.00 93.69 105 TYR A CA 1
ATOM 805 C C . TYR A 1 105 ? 2.847 5.611 -12.845 1.00 93.69 105 TYR A C 1
ATOM 807 O O . TYR A 1 105 ? 1.786 5.059 -13.132 1.00 93.69 105 TYR A O 1
ATOM 815 N N . GLN A 1 106 ? 3.322 5.625 -11.598 1.00 96.25 106 GLN A N 1
ATOM 816 C CA . GLN A 1 106 ? 2.614 5.050 -10.457 1.00 96.25 106 GLN A CA 1
ATOM 817 C C . GLN A 1 106 ? 2.376 6.102 -9.380 1.00 96.25 106 GLN A C 1
ATOM 819 O O . GLN A 1 106 ? 3.278 6.880 -9.051 1.00 96.25 106 GLN A O 1
ATOM 824 N N . SER A 1 107 ? 1.181 6.078 -8.796 1.00 98.06 107 SER A N 1
ATOM 825 C CA . SER A 1 107 ? 0.884 6.800 -7.563 1.00 98.06 107 SER A CA 1
ATOM 826 C C . SER A 1 107 ? 1.526 6.074 -6.390 1.00 98.06 107 SER A C 1
ATOM 828 O O . SER A 1 107 ? 1.325 4.873 -6.237 1.00 98.06 107 SER A O 1
ATOM 830 N N . VAL A 1 108 ? 2.272 6.808 -5.569 1.00 98.25 108 VAL A N 1
ATOM 831 C CA . VAL A 1 108 ? 2.877 6.349 -4.315 1.00 98.25 108 VAL A CA 1
ATOM 832 C C . VAL A 1 108 ? 2.250 7.148 -3.180 1.00 98.25 108 VAL A C 1
ATOM 834 O O . VAL A 1 108 ? 2.523 8.347 -3.039 1.00 98.25 108 VAL A O 1
ATOM 837 N N . LEU A 1 109 ? 1.405 6.493 -2.385 1.00 98.75 109 LEU A N 1
ATOM 838 C CA . LEU A 1 109 ? 0.668 7.123 -1.290 1.00 98.75 109 LEU A CA 1
ATOM 839 C C . LEU A 1 109 ? 1.188 6.592 0.036 1.00 98.75 109 LEU A C 1
ATOM 841 O O . LEU A 1 109 ? 1.182 5.385 0.258 1.00 98.75 109 LEU A O 1
ATOM 845 N N . ARG A 1 110 ? 1.632 7.492 0.916 1.00 98.50 110 ARG A N 1
ATOM 846 C CA . ARG A 1 110 ? 2.113 7.168 2.259 1.00 98.50 110 ARG A CA 1
ATOM 847 C C . ARG A 1 110 ? 1.414 8.016 3.297 1.00 98.50 110 ARG A C 1
ATOM 849 O O . ARG A 1 110 ? 1.441 9.249 3.220 1.00 98.50 110 ARG A O 1
ATOM 856 N N . PHE A 1 111 ? 0.866 7.364 4.306 1.00 98.62 111 PHE A N 1
ATOM 857 C CA . PHE A 1 111 ? 0.130 8.016 5.378 1.00 98.62 111 PHE A CA 1
ATOM 858 C C . PHE A 1 111 ? 0.338 7.300 6.707 1.00 98.62 111 PHE A C 1
ATOM 860 O O . PHE A 1 111 ? 0.898 6.203 6.771 1.00 98.62 111 PHE A O 1
ATOM 867 N N . ARG A 1 112 ? -0.101 7.960 7.776 1.00 98.31 112 ARG A N 1
ATOM 868 C CA . ARG A 1 112 ? -0.239 7.376 9.106 1.00 98.31 112 ARG A CA 1
ATOM 869 C C . ARG A 1 112 ? -1.689 7.395 9.538 1.00 98.31 112 ARG A C 1
ATOM 871 O O . ARG A 1 112 ? -2.398 8.341 9.203 1.00 98.31 112 ARG A O 1
ATOM 878 N N . ARG A 1 113 ? -2.080 6.382 10.301 1.00 98.00 113 ARG A N 1
ATOM 879 C CA . ARG A 1 113 ? -3.399 6.261 10.926 1.00 98.00 113 ARG A CA 1
ATOM 880 C C . ARG A 1 113 ? -3.265 5.449 12.212 1.00 98.00 113 ARG A C 1
ATOM 882 O O . ARG A 1 113 ? -2.424 4.548 12.287 1.00 98.00 113 ARG A O 1
ATOM 889 N N . LYS A 1 114 ? -4.065 5.752 13.235 1.00 97.94 114 LYS A N 1
ATOM 890 C CA . LYS A 1 114 ? -4.122 4.912 14.443 1.00 97.94 114 LYS A CA 1
ATOM 891 C C . LYS A 1 114 ? -4.636 3.521 14.090 1.00 97.94 114 LYS A C 1
ATOM 893 O O . LYS A 1 114 ? -5.496 3.383 13.231 1.00 97.94 114 LYS A O 1
ATOM 898 N N . LEU A 1 115 ? -4.178 2.491 14.803 1.00 98.00 115 LEU A N 1
ATOM 899 C CA . LEU A 1 115 ? -4.731 1.141 14.607 1.00 98.00 115 LEU A CA 1
ATOM 900 C C . LEU A 1 115 ? -6.218 1.060 14.974 1.00 98.00 115 LEU A C 1
ATOM 902 O O . LEU A 1 115 ? -6.957 0.244 14.435 1.00 98.00 115 LEU A O 1
ATOM 906 N N . ASN A 1 116 ? -6.647 1.902 15.910 1.00 97.38 116 ASN A N 1
ATOM 907 C CA . ASN A 1 116 ? -8.039 2.093 16.272 1.00 97.38 116 ASN A CA 1
ATOM 908 C C . ASN A 1 116 ? -8.277 3.591 16.476 1.00 97.38 116 ASN A C 1
ATOM 910 O O . ASN A 1 116 ? -7.797 4.171 17.453 1.00 97.38 116 ASN A O 1
ATOM 914 N N . THR A 1 117 ? -8.988 4.210 15.545 1.00 96.75 117 THR A N 1
ATOM 915 C CA . THR A 1 117 ? -9.334 5.639 15.569 1.00 96.75 117 THR A CA 1
ATOM 916 C C . THR A 1 117 ? -10.497 5.919 16.519 1.00 96.75 117 THR A C 1
ATOM 918 O O . THR A 1 117 ? -10.587 6.990 17.119 1.00 96.75 117 THR A O 1
ATOM 921 N N . GLY A 1 118 ? -11.346 4.913 16.743 1.00 95.56 118 GLY A N 1
ATOM 922 C CA . GLY A 1 118 ? -12.610 5.057 17.452 1.00 95.56 118 GLY A CA 1
ATOM 923 C C . GLY A 1 118 ? -13.709 5.691 16.598 1.00 95.56 118 GLY A C 1
ATOM 924 O O . GLY A 1 118 ? -14.795 5.932 17.137 1.00 95.56 118 GLY A O 1
ATOM 925 N N . ASP A 1 119 ? -13.452 5.940 15.309 1.00 95.25 119 ASP A N 1
ATOM 926 C CA . ASP A 1 119 ? -14.496 6.273 14.347 1.00 95.25 119 ASP A CA 1
ATOM 927 C C . ASP A 1 119 ? -15.390 5.045 14.108 1.00 95.25 119 ASP A C 1
ATOM 929 O O . ASP A 1 119 ? -14.970 3.892 14.198 1.00 95.25 119 ASP A O 1
ATOM 933 N N . LYS A 1 120 ? -16.675 5.296 13.877 1.00 95.44 120 LYS A N 1
ATOM 934 C CA . LYS A 1 120 ? -17.690 4.282 13.575 1.00 95.44 120 LYS A CA 1
ATOM 935 C C . LYS A 1 120 ? -17.578 3.721 12.156 1.00 95.44 120 LYS A C 1
ATOM 937 O O . LYS A 1 120 ? -18.174 2.672 11.914 1.00 95.44 120 LYS A O 1
ATOM 942 N N . TRP A 1 121 ? -16.937 4.442 11.241 1.00 96.81 121 TRP A N 1
ATOM 943 C CA . TRP A 1 121 ? -16.781 4.041 9.839 1.00 96.81 121 TRP A CA 1
ATOM 944 C C . TRP A 1 121 ? -15.494 3.260 9.596 1.00 96.81 121 TRP A C 1
ATOM 946 O O . TRP A 1 121 ? -15.423 2.457 8.672 1.00 96.81 121 TRP A O 1
ATOM 956 N N . ASP A 1 122 ? -14.563 3.393 10.529 1.00 97.25 122 ASP A N 1
ATOM 957 C CA . ASP A 1 122 ? -13.250 2.794 10.485 1.00 97.25 122 ASP A CA 1
ATOM 958 C C . ASP A 1 122 ? -13.211 1.331 10.927 1.00 97.25 122 ASP A C 1
ATOM 960 O O . ASP A 1 122 ? -13.719 0.929 11.983 1.00 97.25 122 ASP A O 1
ATOM 964 N N . ALA A 1 123 ? -12.485 0.528 10.158 1.00 97.25 123 ALA A N 1
ATOM 965 C CA . ALA A 1 123 ? -12.017 -0.773 10.581 1.00 97.25 123 ALA A CA 1
ATOM 966 C C . ALA A 1 123 ? -10.868 -0.630 11.590 1.00 97.25 123 ALA A C 1
ATOM 968 O O . ALA A 1 123 ? -9.978 0.211 11.477 1.00 97.25 123 ALA A O 1
ATOM 969 N N . VAL A 1 124 ? -10.835 -1.529 12.574 1.00 97.62 124 VAL A N 1
ATOM 970 C CA . VAL A 1 124 ? -9.679 -1.649 13.468 1.00 97.62 124 VAL A CA 1
ATOM 971 C C . VAL A 1 124 ? -8.589 -2.447 12.759 1.00 97.62 124 VAL A C 1
ATOM 973 O O . VAL A 1 124 ? -8.775 -3.630 12.458 1.00 97.62 124 VAL A O 1
ATOM 976 N N . ILE A 1 125 ? -7.423 -1.834 12.560 1.00 97.50 125 ILE A N 1
ATOM 977 C CA . ILE A 1 125 ? -6.252 -2.501 11.991 1.00 97.50 125 ILE A CA 1
ATOM 978 C C . ILE A 1 125 ? -5.668 -3.460 13.035 1.00 97.50 125 ILE A C 1
ATOM 980 O O . ILE A 1 125 ? -5.116 -3.069 14.067 1.00 97.50 125 ILE A O 1
ATOM 984 N N . LYS A 1 126 ? -5.804 -4.757 12.763 1.00 95.62 126 LYS A N 1
ATOM 985 C CA . LYS A 1 126 ? -5.313 -5.865 13.586 1.00 95.62 126 LYS A CA 1
ATOM 986 C C . LYS A 1 126 ? -3.873 -6.197 13.200 1.00 95.62 126 LYS A C 1
ATOM 988 O O . LYS A 1 126 ? -3.538 -6.242 12.026 1.00 95.62 126 LYS A O 1
ATOM 993 N N . LYS A 1 127 ? -3.029 -6.525 14.182 1.00 96.31 127 LYS A N 1
ATOM 994 C CA . LYS A 1 127 ? -1.711 -7.153 13.953 1.00 96.31 127 LYS A CA 1
ATOM 995 C C . LYS A 1 127 ? -1.859 -8.666 13.784 1.00 96.31 127 LYS A C 1
ATOM 997 O O . LYS A 1 127 ? -1.366 -9.441 14.599 1.00 96.31 127 LYS A O 1
ATOM 1002 N N . ASP A 1 128 ? -2.618 -9.051 12.773 1.00 96.69 128 ASP A N 1
ATOM 1003 C CA . ASP A 1 128 ? -2.909 -10.428 12.373 1.00 96.69 128 ASP A CA 1
ATOM 1004 C C . ASP A 1 128 ? -3.247 -10.409 10.873 1.00 96.69 128 ASP A C 1
ATOM 1006 O O . ASP A 1 128 ? -3.158 -9.359 10.230 1.00 96.69 128 ASP A O 1
ATOM 1010 N N . TYR A 1 129 ? -3.666 -11.539 10.318 1.00 97.00 129 TYR A N 1
ATOM 1011 C CA . TYR A 1 129 ? -4.236 -11.576 8.981 1.00 97.00 129 TYR A CA 1
ATOM 1012 C C . TYR A 1 129 ? -5.452 -10.655 8.874 1.00 97.00 129 TYR A C 1
ATOM 1014 O O . TYR A 1 129 ? -6.400 -10.735 9.664 1.00 97.00 129 TYR A O 1
ATOM 1022 N N . MET A 1 130 ? -5.409 -9.788 7.870 1.00 97.38 130 MET A N 1
ATOM 1023 C CA . MET A 1 130 ? -6.513 -8.934 7.463 1.00 97.38 130 MET A CA 1
ATOM 1024 C C . MET A 1 130 ? -6.741 -9.080 5.972 1.00 97.38 130 MET A C 1
ATOM 1026 O O . MET A 1 130 ? -5.788 -9.098 5.192 1.00 97.38 130 MET A O 1
ATOM 1030 N N . ASP A 1 131 ? -8.011 -9.137 5.592 1.00 97.94 131 ASP A N 1
ATOM 1031 C CA . ASP A 1 131 ? -8.380 -9.004 4.196 1.00 97.94 131 ASP A CA 1
ATOM 1032 C C . ASP A 1 131 ? -8.329 -7.522 3.824 1.00 97.94 131 ASP A C 1
ATOM 1034 O O . ASP A 1 131 ? -8.884 -6.668 4.521 1.00 97.94 131 ASP A O 1
ATOM 1038 N N . LEU A 1 132 ? -7.618 -7.229 2.743 1.00 98.00 132 LEU A N 1
ATOM 1039 C CA . LEU A 1 132 ? -7.520 -5.909 2.148 1.00 98.00 132 LEU A CA 1
ATOM 1040 C C . LEU A 1 132 ? -8.093 -5.984 0.740 1.00 98.00 132 LEU A C 1
ATOM 1042 O O . LEU A 1 132 ? -7.800 -6.918 -0.014 1.00 98.00 132 LEU A O 1
ATOM 1046 N N . VAL A 1 133 ? -8.865 -4.973 0.365 1.00 97.50 133 VAL A N 1
ATOM 1047 C CA . VAL A 1 133 ? -9.236 -4.743 -1.032 1.00 97.50 133 VAL A CA 1
ATOM 1048 C C . VAL A 1 133 ? -8.389 -3.602 -1.564 1.00 97.50 133 VAL A C 1
ATOM 1050 O O . VAL A 1 133 ? -8.095 -2.656 -0.842 1.00 97.50 133 VAL A O 1
ATOM 1053 N N . TYR A 1 134 ? -7.994 -3.652 -2.825 1.00 98.00 134 TYR A N 1
ATOM 1054 C CA . TYR A 1 134 ? -7.443 -2.476 -3.485 1.00 98.00 134 TYR A CA 1
ATOM 1055 C C . TYR A 1 134 ? -7.986 -2.360 -4.896 1.00 98.00 134 TYR A C 1
ATOM 1057 O O . TYR A 1 134 ? -8.361 -3.353 -5.523 1.00 98.00 134 TYR A O 1
ATOM 1065 N N . ALA A 1 135 ? -8.024 -1.131 -5.393 1.00 97.19 135 ALA A N 1
ATOM 1066 C CA . ALA A 1 135 ? -8.512 -0.808 -6.722 1.00 97.19 135 ALA A CA 1
ATOM 1067 C C . ALA A 1 135 ? -7.748 0.378 -7.302 1.00 97.19 135 ALA A C 1
ATOM 1069 O O . ALA A 1 135 ? -7.159 1.187 -6.581 1.00 97.19 135 ALA A O 1
ATOM 1070 N N . TRP A 1 136 ? -7.762 0.491 -8.623 1.00 97.25 136 TRP A N 1
ATOM 1071 C CA . TRP A 1 136 ? -7.157 1.618 -9.315 1.00 97.25 136 TRP A CA 1
ATOM 1072 C C . TRP A 1 136 ? -7.932 1.958 -10.575 1.00 97.25 136 TRP A C 1
ATOM 1074 O O . TRP A 1 136 ? -8.554 1.104 -11.203 1.00 97.25 136 TRP A O 1
ATOM 1084 N N . CYS A 1 137 ? -7.885 3.223 -10.956 1.00 95.50 137 CYS A N 1
ATOM 1085 C CA . CYS A 1 137 ? -8.519 3.697 -12.170 1.00 95.50 137 CYS A CA 1
ATOM 1086 C C . CYS A 1 137 ? -7.508 3.900 -13.303 1.00 95.50 137 CYS A C 1
ATOM 1088 O O . CYS A 1 137 ? -6.481 4.542 -13.123 1.00 95.50 137 CYS A O 1
ATOM 1090 N N . GLU A 1 138 ? -7.853 3.431 -14.502 1.00 91.00 138 GLU A N 1
ATOM 1091 C CA . GLU A 1 138 ? -7.083 3.685 -15.719 1.00 91.00 138 GLU A CA 1
ATOM 1092 C C . GLU A 1 138 ? -7.992 4.114 -16.878 1.00 91.00 138 GLU A C 1
ATOM 1094 O O . GLU A 1 138 ? -9.121 3.632 -17.050 1.00 91.00 138 GLU A O 1
ATOM 1099 N N . GLU A 1 139 ? -7.468 4.995 -17.729 1.00 89.50 139 GLU A N 1
ATOM 1100 C CA . GLU A 1 139 ? -8.092 5.319 -19.008 1.00 89.50 139 GLU A CA 1
ATOM 1101 C C . GLU A 1 139 ? -8.068 4.096 -19.951 1.00 89.50 139 GLU A C 1
ATOM 1103 O O . GLU A 1 139 ? -7.105 3.328 -19.960 1.00 89.50 139 GLU A O 1
ATOM 1108 N N . PRO A 1 140 ? -9.088 3.909 -20.810 1.00 89.75 140 PRO A N 1
ATOM 1109 C CA . PRO A 1 140 ? -10.221 4.806 -21.045 1.00 89.75 140 PRO A CA 1
ATOM 1110 C C . PRO A 1 140 ? -11.454 4.499 -20.176 1.00 89.75 140 PRO A C 1
ATOM 1112 O O . PRO A 1 140 ? -12.517 5.058 -20.434 1.00 89.75 140 PRO A O 1
ATOM 1115 N N . PHE A 1 141 ? -11.361 3.569 -19.222 1.00 87.25 141 PHE A N 1
ATOM 1116 C CA . PHE A 1 141 ? -12.524 3.097 -18.461 1.00 87.25 141 PHE A CA 1
ATOM 1117 C C . PHE A 1 141 ? -12.993 4.096 -17.415 1.00 87.25 141 PHE A C 1
ATOM 1119 O O . PHE A 1 141 ? -14.196 4.249 -17.217 1.00 87.25 141 PHE A O 1
ATOM 1126 N N . CYS A 1 142 ? -12.049 4.779 -16.785 1.00 86.31 142 CYS A N 1
ATOM 1127 C CA . CYS A 1 142 ? -12.319 5.829 -15.826 1.00 86.31 142 CYS A CA 1
ATOM 1128 C C . CYS A 1 142 ? -11.638 7.120 -16.294 1.00 86.31 142 CYS A C 1
ATOM 1130 O O . CYS A 1 142 ? -10.529 7.093 -16.830 1.00 86.31 142 CYS A O 1
ATOM 1132 N N . VAL A 1 143 ? -12.363 8.235 -16.174 1.00 86.44 143 VAL A N 1
ATOM 1133 C CA . VAL A 1 143 ? -11.978 9.546 -16.728 1.00 86.44 143 VAL A CA 1
ATOM 1134 C C . VAL A 1 143 ? -11.844 10.629 -15.658 1.00 86.44 143 VAL A C 1
ATOM 1136 O O . VAL A 1 143 ? -11.328 11.706 -15.946 1.00 86.44 143 VAL A O 1
ATOM 1139 N N . ASP A 1 144 ? -12.307 10.349 -14.441 1.00 91.12 144 ASP A N 1
ATOM 1140 C CA . ASP A 1 144 ? -12.252 11.229 -13.278 1.00 91.12 144 ASP A CA 1
ATOM 1141 C C . ASP A 1 144 ? -12.307 10.411 -11.975 1.00 91.12 144 ASP A C 1
ATOM 1143 O O . ASP A 1 144 ? -12.467 9.190 -11.992 1.00 91.12 144 ASP A O 1
ATOM 1147 N N . THR A 1 145 ? -12.178 11.089 -10.838 1.00 91.50 145 THR A N 1
ATOM 1148 C CA . THR A 1 145 ? -12.181 10.489 -9.494 1.00 91.50 145 THR A CA 1
ATOM 1149 C C . THR A 1 145 ? -13.538 9.942 -9.047 1.00 91.50 145 THR A C 1
ATOM 1151 O O . THR A 1 145 ? -13.601 9.284 -8.017 1.00 91.50 145 THR A O 1
ATOM 1154 N N . HIS A 1 146 ? -14.607 10.189 -9.807 1.00 91.31 146 HIS A N 1
ATOM 1155 C CA . HIS A 1 146 ? -15.971 9.734 -9.508 1.00 91.31 146 HIS A CA 1
ATOM 1156 C C . HIS A 1 146 ? -16.385 8.535 -10.377 1.00 91.31 146 HIS A C 1
ATOM 1158 O O . HIS A 1 146 ? -17.449 7.939 -10.204 1.00 91.31 146 HIS A O 1
ATOM 1164 N N . SER A 1 147 ? -15.552 8.176 -11.351 1.00 92.50 147 SER A N 1
ATOM 1165 C CA . SER A 1 147 ? -15.781 7.053 -12.246 1.00 92.50 147 SER A CA 1
ATOM 1166 C C . SER A 1 147 ? -15.440 5.734 -11.552 1.00 92.50 147 SER A C 1
ATOM 1168 O O . SER A 1 147 ? -14.427 5.616 -10.870 1.00 92.50 147 SER A O 1
ATOM 1170 N N . ALA A 1 148 ? -16.233 4.691 -11.795 1.00 93.69 148 ALA A N 1
ATOM 1171 C CA . ALA A 1 148 ? -15.863 3.347 -11.363 1.00 93.69 148 ALA A CA 1
ATOM 1172 C C . ALA A 1 148 ? -14.567 2.885 -12.058 1.00 93.69 148 ALA A C 1
ATOM 1174 O O . ALA A 1 148 ? -14.358 3.153 -13.245 1.00 93.69 148 ALA A O 1
ATOM 1175 N N . HIS A 1 149 ? -13.720 2.143 -11.342 1.00 94.06 149 HIS A N 1
ATOM 1176 C CA . HIS A 1 149 ? -12.571 1.475 -11.953 1.00 94.06 149 HIS A CA 1
ATOM 1177 C C . HIS A 1 149 ? -13.014 0.428 -12.994 1.00 94.06 149 HIS A C 1
ATOM 1179 O O . HIS A 1 149 ? -14.156 -0.041 -13.007 1.00 94.06 149 HIS A O 1
ATOM 1185 N N . ALA A 1 150 ? -12.099 0.018 -13.877 1.00 94.12 150 ALA A N 1
ATOM 1186 C CA . ALA A 1 150 ? -12.409 -0.978 -14.899 1.00 94.12 150 ALA A CA 1
ATOM 1187 C C . ALA A 1 150 ? -12.680 -2.372 -14.289 1.00 94.12 150 ALA A C 1
ATOM 1189 O O . ALA A 1 150 ? -12.178 -2.694 -13.202 1.00 94.12 150 ALA A O 1
ATOM 1190 N N . PRO A 1 151 ? -13.412 -3.257 -14.995 1.00 92.56 151 PRO A N 1
ATOM 1191 C CA . PRO A 1 151 ? -13.484 -4.666 -14.626 1.00 92.56 151 PRO A CA 1
ATOM 1192 C C . PRO A 1 151 ? -12.083 -5.288 -14.553 1.00 92.56 151 PRO A C 1
ATOM 1194 O O . PRO A 1 151 ? -11.340 -5.259 -15.532 1.00 92.56 151 PRO A O 1
ATOM 1197 N N . GLY A 1 152 ? -11.737 -5.869 -13.403 1.00 93.12 152 GLY A N 1
ATOM 1198 C CA . GLY A 1 152 ? -10.417 -6.458 -13.152 1.00 93.12 152 GLY A CA 1
ATOM 1199 C C . GLY A 1 152 ? -9.347 -5.475 -12.663 1.00 93.12 152 GLY A C 1
ATOM 1200 O O . GLY A 1 152 ? -8.253 -5.922 -12.338 1.00 93.12 152 GLY A O 1
ATOM 1201 N N . SER A 1 153 ? -9.654 -4.177 -12.554 1.00 96.06 153 SER A N 1
ATOM 1202 C CA . SER A 1 153 ? -8.769 -3.172 -11.937 1.00 96.06 153 SER A CA 1
ATOM 1203 C C . SER A 1 153 ? -8.947 -3.089 -10.419 1.00 96.06 153 SER A C 1
ATOM 1205 O O . SER A 1 153 ? -9.121 -2.014 -9.846 1.00 96.06 153 SER A O 1
ATOM 1207 N N . TRP A 1 154 ? -8.977 -4.258 -9.784 1.00 96.56 154 TRP A N 1
ATOM 1208 C CA . TRP A 1 154 ? -9.091 -4.436 -8.343 1.00 96.56 154 TRP A CA 1
ATOM 1209 C C . TRP A 1 154 ? -8.679 -5.860 -7.959 1.00 96.56 154 TRP A C 1
ATOM 1211 O O . TRP A 1 154 ? -8.673 -6.756 -8.809 1.00 96.56 154 TRP A O 1
ATOM 1221 N N . ASN A 1 155 ? -8.364 -6.079 -6.685 1.00 97.62 155 ASN A N 1
ATOM 1222 C CA . ASN A 1 155 ? -8.150 -7.414 -6.130 1.00 97.62 155 ASN A CA 1
ATOM 1223 C C . ASN A 1 155 ? -8.449 -7.443 -4.621 1.00 97.62 155 ASN A C 1
ATOM 1225 O O . ASN A 1 155 ? -8.543 -6.394 -3.981 1.00 97.62 155 ASN A O 1
ATOM 1229 N N . ILE A 1 156 ? -8.577 -8.650 -4.061 1.00 97.44 156 ILE A N 1
ATOM 1230 C CA . ILE A 1 156 ? -8.633 -8.898 -2.613 1.00 97.44 156 ILE A CA 1
ATOM 1231 C C . ILE A 1 156 ? -7.429 -9.749 -2.238 1.00 97.44 156 ILE A C 1
ATOM 1233 O O . ILE A 1 156 ? -7.175 -10.785 -2.856 1.00 97.44 156 ILE A O 1
ATOM 1237 N N . ILE A 1 157 ? -6.725 -9.335 -1.195 1.00 97.25 157 ILE A N 1
ATOM 1238 C CA . ILE A 1 157 ? -5.558 -10.026 -0.654 1.00 97.25 157 ILE A CA 1
ATOM 1239 C C . ILE A 1 157 ? -5.742 -10.233 0.845 1.00 97.25 157 ILE A C 1
ATOM 1241 O O . ILE A 1 157 ? -6.391 -9.433 1.508 1.00 97.25 157 ILE A O 1
ATOM 1245 N N . SER A 1 158 ? -5.160 -11.301 1.383 1.00 97.25 158 SER A N 1
ATOM 1246 C CA . SER A 1 158 ? -5.084 -11.514 2.829 1.00 97.25 158 SER A CA 1
ATOM 1247 C C . SER A 1 158 ? -3.639 -11.306 3.256 1.00 97.25 158 SER A C 1
ATOM 1249 O O . SER A 1 158 ? -2.743 -11.975 2.739 1.00 97.25 158 SER A O 1
ATOM 1251 N N . VAL A 1 159 ? -3.404 -10.348 4.149 1.00 97.25 159 VAL A N 1
ATOM 1252 C CA . VAL A 1 159 ? -2.059 -9.909 4.537 1.00 97.25 159 VAL A CA 1
ATOM 1253 C C . VAL A 1 159 ? -1.873 -10.092 6.033 1.00 97.25 159 VAL A C 1
ATOM 1255 O O . VAL A 1 159 ? -2.683 -9.608 6.820 1.00 97.25 159 VAL A O 1
ATOM 1258 N N . ASP A 1 160 ? -0.784 -10.751 6.436 1.00 97.56 160 ASP A N 1
ATOM 1259 C CA . ASP A 1 160 ? -0.324 -10.754 7.826 1.00 97.56 160 ASP A CA 1
ATOM 1260 C C . ASP A 1 160 ? 0.191 -9.361 8.212 1.00 97.56 160 ASP A C 1
ATOM 1262 O O . ASP A 1 160 ? 1.378 -9.049 8.082 1.00 97.56 160 ASP A O 1
ATOM 1266 N N . MET A 1 161 ? -0.703 -8.518 8.725 1.00 97.44 161 MET A N 1
ATOM 1267 C CA . MET A 1 161 ? -0.381 -7.144 9.101 1.00 97.44 161 MET A CA 1
ATOM 1268 C C . MET A 1 161 ? 0.569 -7.071 10.303 1.00 97.44 161 MET A C 1
ATOM 1270 O O . MET A 1 161 ? 1.142 -6.012 10.551 1.00 97.44 161 MET A O 1
ATOM 1274 N N . SER A 1 162 ? 0.814 -8.172 11.029 1.00 96.56 162 SER A N 1
ATOM 1275 C CA . SER A 1 162 ? 1.849 -8.205 12.074 1.00 96.56 162 SER A CA 1
ATOM 1276 C C . SER A 1 162 ? 3.270 -8.072 11.512 1.00 96.56 162 SER A C 1
ATOM 1278 O O . SER A 1 162 ? 4.180 -7.704 12.254 1.00 96.56 162 SER A O 1
ATOM 1280 N N . GLY A 1 163 ? 3.454 -8.353 10.215 1.00 93.50 163 GLY A N 1
ATOM 1281 C CA . GLY A 1 163 ? 4.753 -8.364 9.546 1.00 93.50 163 GLY A CA 1
ATOM 1282 C C . GLY A 1 163 ? 5.502 -9.697 9.644 1.00 93.50 163 GLY A C 1
ATOM 1283 O O . GLY A 1 163 ? 6.588 -9.823 9.077 1.00 93.50 163 GLY A O 1
ATOM 1284 N N . GLY A 1 164 ? 4.937 -10.707 10.314 1.00 92.62 164 GLY A N 1
ATOM 1285 C CA . GLY A 1 164 ? 5.586 -11.998 10.543 1.00 92.62 164 GLY A CA 1
ATOM 1286 C C . GLY A 1 164 ? 5.926 -12.765 9.261 1.00 92.62 164 GLY A C 1
ATOM 1287 O O . GLY A 1 164 ? 6.976 -13.407 9.187 1.00 92.62 164 GLY A O 1
ATOM 1288 N N . GLU A 1 165 ? 5.083 -12.705 8.228 1.00 90.69 165 GLU A N 1
ATOM 1289 C CA . GLU A 1 165 ? 5.420 -13.260 6.907 1.00 90.69 165 GLU A CA 1
ATOM 1290 C C . GLU A 1 165 ? 6.563 -12.504 6.220 1.00 90.69 165 GLU A C 1
ATOM 1292 O O . GLU A 1 165 ? 7.509 -13.137 5.743 1.00 90.69 165 GLU A O 1
ATOM 1297 N N . SER A 1 166 ? 6.531 -11.167 6.226 1.00 86.56 166 SER A N 1
ATOM 1298 C CA . SER A 1 166 ? 7.604 -10.342 5.657 1.00 86.56 166 SER A CA 1
ATOM 1299 C C . SER A 1 166 ? 8.944 -10.594 6.361 1.00 86.56 166 SER A C 1
ATOM 1301 O O . SER A 1 166 ? 9.985 -10.671 5.707 1.00 86.56 166 SER A O 1
ATOM 1303 N N . GLU A 1 167 ? 8.933 -10.776 7.684 1.00 89.56 167 GLU A N 1
ATOM 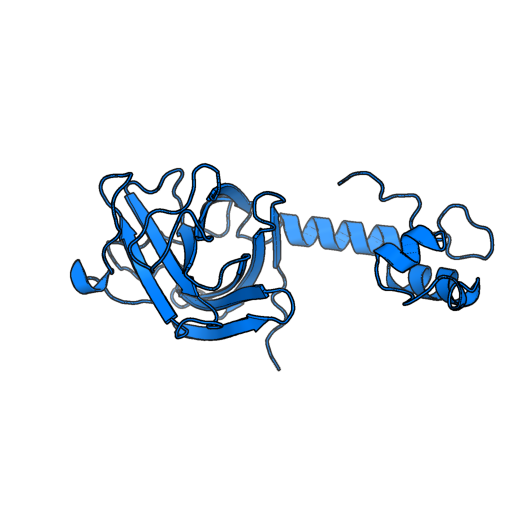1304 C CA . GLU A 1 167 ? 10.123 -11.123 8.469 1.00 89.56 167 GLU A CA 1
ATOM 1305 C C . GLU A 1 167 ? 10.681 -12.493 8.081 1.00 89.56 167 GLU A C 1
ATOM 1307 O O . GLU A 1 167 ? 11.873 -12.599 7.795 1.00 89.56 167 GLU A O 1
ATOM 1312 N N . LYS A 1 168 ? 9.835 -13.525 7.973 1.00 88.19 168 LYS A N 1
ATOM 1313 C CA . LYS A 1 168 ? 10.269 -14.862 7.526 1.00 88.19 168 LYS A CA 1
ATOM 1314 C C . LYS A 1 168 ? 10.840 -14.834 6.113 1.00 88.19 168 LYS A C 1
ATOM 1316 O O . LYS A 1 168 ? 11.861 -15.468 5.856 1.00 88.19 168 LYS A O 1
ATOM 1321 N N . MET A 1 169 ? 10.207 -14.096 5.201 1.00 85.00 169 MET A N 1
ATOM 1322 C CA . MET A 1 169 ? 10.715 -13.915 3.839 1.00 85.00 169 MET A CA 1
ATOM 1323 C C . MET A 1 169 ? 12.079 -13.228 3.844 1.00 85.00 169 MET A C 1
ATOM 1325 O O . MET A 1 169 ? 12.988 -13.663 3.139 1.00 85.00 169 MET A O 1
ATOM 1329 N N . ARG A 1 170 ? 12.258 -12.195 4.674 1.00 85.06 170 ARG A N 1
ATOM 1330 C CA . ARG A 1 170 ? 13.544 -11.511 4.839 1.00 85.06 170 ARG A CA 1
ATOM 1331 C C . ARG A 1 170 ? 14.610 -12.434 5.428 1.00 85.06 170 ARG A C 1
ATOM 1333 O O . ARG A 1 170 ? 15.727 -12.445 4.922 1.00 85.06 170 ARG A O 1
ATOM 1340 N N . GLU A 1 171 ? 14.293 -13.207 6.462 1.00 87.06 171 GLU A N 1
ATOM 1341 C CA . GLU A 1 171 ? 15.208 -14.198 7.044 1.00 87.06 171 GLU A CA 1
ATOM 1342 C C . GLU A 1 171 ? 15.614 -15.258 6.015 1.00 87.06 171 GLU A C 1
ATOM 1344 O O . GLU A 1 171 ? 16.793 -15.591 5.893 1.00 87.06 171 GLU A O 1
ATOM 1349 N N . GLN A 1 172 ? 14.655 -15.749 5.228 1.00 83.69 172 GLN A N 1
ATOM 1350 C CA . GLN A 1 172 ? 14.922 -16.691 4.149 1.00 83.69 172 GLN A CA 1
ATOM 1351 C C . GLN A 1 172 ? 15.798 -16.064 3.060 1.00 83.69 172 GLN A C 1
ATOM 1353 O O . GLN A 1 172 ? 16.746 -16.706 2.615 1.00 83.69 172 GLN A O 1
ATOM 1358 N N . ALA A 1 173 ? 15.543 -14.813 2.673 1.00 80.12 173 ALA A N 1
ATOM 1359 C CA . ALA A 1 173 ? 16.372 -14.092 1.715 1.00 80.12 173 ALA A CA 1
ATOM 1360 C C . ALA A 1 173 ? 17.808 -13.917 2.231 1.00 80.12 173 ALA A C 1
ATOM 1362 O O . ALA A 1 173 ? 18.749 -14.207 1.500 1.00 80.12 173 ALA A O 1
ATOM 1363 N N . VAL A 1 174 ? 17.998 -13.530 3.500 1.00 84.56 174 VAL A N 1
ATOM 1364 C CA . VAL A 1 174 ? 19.332 -13.437 4.127 1.00 84.56 174 VAL A CA 1
ATOM 1365 C C . VAL A 1 174 ? 20.047 -14.783 4.075 1.00 84.56 174 VAL A C 1
ATOM 1367 O O . VAL A 1 174 ? 21.191 -14.850 3.632 1.00 84.56 174 VAL A O 1
ATOM 1370 N N . LYS A 1 175 ? 19.354 -15.863 4.444 1.00 85.00 175 LYS A N 1
ATOM 1371 C CA . LYS A 1 175 ? 19.909 -17.215 4.377 1.00 85.00 175 LYS A CA 1
ATOM 1372 C C . LYS A 1 175 ? 20.307 -17.604 2.949 1.00 85.00 175 LYS A C 1
ATOM 1374 O O . LYS A 1 175 ? 21.368 -18.186 2.755 1.00 85.00 175 LYS A O 1
ATOM 1379 N N . MET A 1 176 ? 19.501 -17.247 1.947 1.00 79.50 176 MET A N 1
ATOM 1380 C CA . MET A 1 176 ? 19.830 -17.482 0.537 1.00 79.50 176 MET A CA 1
ATOM 1381 C C . MET A 1 176 ? 21.079 -16.716 0.087 1.00 79.50 176 MET A C 1
ATOM 1383 O O . MET A 1 176 ? 21.848 -17.247 -0.708 1.00 79.50 176 MET A O 1
ATOM 1387 N N . VAL A 1 177 ? 21.305 -15.495 0.586 1.00 82.31 177 VAL A N 1
ATOM 1388 C CA . VAL A 1 177 ? 22.549 -14.756 0.311 1.00 82.31 177 VAL A CA 1
ATOM 1389 C C . VAL A 1 177 ? 23.752 -15.433 0.969 1.00 82.31 177 VAL A C 1
ATOM 1391 O O . VAL A 1 177 ? 24.790 -15.576 0.331 1.00 82.31 177 VAL A O 1
ATOM 1394 N N . GLU A 1 178 ? 23.620 -15.871 2.222 1.00 84.75 178 GLU A N 1
ATOM 1395 C CA . GLU A 1 178 ? 24.709 -16.518 2.969 1.00 84.75 178 GLU A CA 1
ATOM 1396 C C . GLU A 1 178 ? 25.098 -17.897 2.414 1.00 84.75 178 GLU A C 1
ATOM 1398 O O . GLU A 1 178 ? 26.265 -18.284 2.498 1.00 84.75 178 GLU A O 1
ATOM 1403 N N . GLU A 1 179 ? 24.139 -18.642 1.859 1.00 87.19 179 GLU A N 1
ATOM 1404 C CA . GLU A 1 179 ? 24.354 -19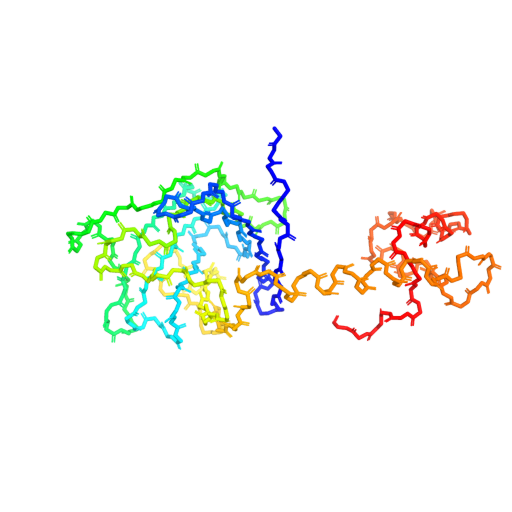.992 1.322 1.00 87.19 179 GLU A CA 1
ATOM 1405 C C . GLU A 1 179 ? 24.763 -20.012 -0.163 1.00 87.19 179 GLU A C 1
ATOM 1407 O O . GLU A 1 179 ? 25.188 -21.060 -0.648 1.00 87.19 179 GLU A O 1
ATOM 1412 N N . ALA A 1 180 ? 24.668 -18.886 -0.880 1.00 87.50 180 ALA A N 1
ATOM 1413 C CA . ALA A 1 180 ? 25.002 -18.813 -2.302 1.00 87.50 180 ALA A CA 1
ATOM 1414 C C . ALA A 1 180 ? 26.510 -18.971 -2.565 1.00 87.50 180 ALA A C 1
ATOM 1416 O O . ALA A 1 180 ? 27.342 -18.239 -2.018 1.00 87.50 180 ALA A O 1
ATOM 1417 N N . ASP A 1 181 ? 26.878 -19.873 -3.478 1.00 91.19 181 ASP A N 1
ATOM 1418 C CA . ASP A 1 181 ? 28.254 -19.987 -3.959 1.00 91.19 181 ASP A CA 1
ATOM 1419 C C . ASP A 1 181 ? 28.537 -18.891 -4.993 1.00 91.19 181 ASP A C 1
ATOM 1421 O O . ASP A 1 181 ? 28.372 -19.070 -6.199 1.00 91.19 181 ASP A O 1
ATOM 1425 N N . CYS A 1 182 ? 29.001 -17.737 -4.520 1.00 91.25 182 CYS A N 1
ATOM 1426 C CA . CYS A 1 182 ? 29.363 -16.608 -5.376 1.00 91.25 182 CYS A CA 1
ATOM 1427 C C . CYS A 1 182 ? 30.776 -16.712 -5.977 1.00 91.25 182 CYS A C 1
ATOM 1429 O O . CYS A 1 182 ? 31.373 -15.694 -6.340 1.00 91.25 182 CYS A O 1
ATOM 1431 N N . THR A 1 183 ? 31.356 -17.912 -6.078 1.00 91.88 183 THR A N 1
ATOM 1432 C CA . THR A 1 183 ? 32.646 -18.096 -6.747 1.00 91.88 183 THR A CA 1
ATOM 1433 C C . THR A 1 183 ? 32.513 -18.135 -8.269 1.00 91.88 183 THR A C 1
ATOM 1435 O O . THR A 1 183 ? 31.486 -18.473 -8.853 1.00 91.88 183 THR A O 1
ATOM 1438 N N . ALA A 1 184 ? 33.597 -17.755 -8.941 1.00 87.69 184 ALA A N 1
ATOM 1439 C CA . ALA A 1 184 ? 33.690 -17.745 -10.391 1.00 87.69 184 ALA A CA 1
ATOM 1440 C C . ALA A 1 184 ? 33.349 -19.107 -11.019 1.00 87.69 184 ALA A C 1
ATOM 1442 O O . ALA A 1 184 ? 34.063 -20.084 -10.801 1.00 87.69 184 ALA A O 1
ATOM 1443 N N . GLY A 1 185 ? 32.320 -19.139 -11.868 1.00 83.25 185 GLY A N 1
ATOM 1444 C CA . GLY A 1 185 ? 31.891 -20.355 -12.566 1.00 83.25 185 GLY A CA 1
ATOM 1445 C C . GLY A 1 185 ? 30.919 -21.236 -11.778 1.00 83.25 185 GLY A C 1
ATOM 1446 O O . GLY A 1 185 ? 30.576 -22.308 -12.272 1.00 83.25 185 GLY A O 1
ATOM 1447 N N . SER A 1 186 ? 30.471 -20.793 -10.601 1.00 88.88 186 SER A N 1
ATOM 1448 C CA . SER A 1 186 ? 29.361 -21.415 -9.878 1.00 88.88 186 SER A CA 1
ATOM 1449 C C . SER A 1 186 ? 28.053 -21.329 -10.674 1.00 88.88 186 SER A C 1
ATOM 1451 O O . SER A 1 186 ? 27.811 -20.353 -11.391 1.00 88.88 186 SER A O 1
ATOM 1453 N N . GLU A 1 187 ? 27.197 -22.342 -10.516 1.00 88.62 187 GLU A N 1
ATOM 1454 C CA . GLU A 1 187 ? 25.835 -22.361 -11.069 1.00 88.62 187 GLU A CA 1
ATOM 1455 C C . GLU A 1 187 ? 24.927 -21.312 -10.406 1.00 88.62 187 GLU A C 1
ATOM 1457 O O . GLU A 1 187 ? 23.931 -20.904 -11.001 1.00 88.62 187 GLU A O 1
ATOM 1462 N N . ASP A 1 188 ? 25.300 -20.824 -9.218 1.00 88.31 188 ASP A N 1
ATOM 1463 C CA . ASP A 1 188 ? 24.576 -19.778 -8.496 1.00 88.31 188 ASP A CA 1
ATOM 1464 C C . ASP A 1 188 ? 24.804 -18.382 -9.093 1.00 88.31 188 ASP A C 1
ATOM 1466 O O . ASP A 1 188 ? 24.042 -17.460 -8.802 1.00 88.31 188 ASP A O 1
ATOM 1470 N N . LEU A 1 189 ? 25.808 -18.185 -9.953 1.00 91.44 189 LEU A N 1
ATOM 1471 C CA . LEU A 1 189 ? 26.038 -16.880 -10.568 1.00 91.44 189 LEU A CA 1
ATOM 1472 C C . LEU A 1 189 ? 24.949 -16.524 -11.583 1.00 91.44 189 LEU A C 1
ATOM 1474 O O . LEU A 1 189 ? 24.541 -17.316 -12.431 1.00 91.44 189 LEU A O 1
ATOM 1478 N N . CYS A 1 190 ? 24.532 -15.262 -11.548 1.00 90.69 190 CYS A N 1
ATOM 1479 C CA . CYS A 1 190 ? 23.608 -14.714 -12.526 1.00 90.69 190 CYS A CA 1
ATOM 1480 C C . CYS A 1 190 ? 24.234 -14.655 -13.921 1.00 90.69 190 CYS A C 1
ATOM 1482 O O . CYS A 1 190 ? 25.324 -14.115 -14.118 1.00 90.69 190 CYS A O 1
ATOM 1484 N N . SER A 1 191 ? 23.494 -15.139 -14.916 1.00 90.88 191 SER A N 1
ATOM 1485 C CA . SER A 1 191 ? 23.804 -14.888 -16.323 1.00 90.88 191 SER A CA 1
ATOM 1486 C C . SER A 1 191 ? 23.626 -13.407 -16.679 1.00 90.88 191 SER A C 1
ATOM 1488 O O . SER A 1 191 ? 22.896 -12.665 -16.017 1.00 90.88 191 SER A O 1
ATOM 1490 N N . CYS A 1 192 ? 24.236 -12.966 -17.782 1.00 91.62 192 CYS A N 1
ATOM 1491 C CA . CYS A 1 192 ? 24.116 -11.581 -18.248 1.00 91.62 192 CYS A CA 1
ATOM 1492 C C . CYS A 1 192 ? 22.664 -11.134 -18.466 1.00 91.62 192 CYS A C 1
ATOM 1494 O O . CYS A 1 192 ? 22.309 -10.003 -18.148 1.00 91.62 192 CYS A O 1
ATOM 1496 N N . SER A 1 193 ? 21.807 -12.017 -18.987 1.00 90.69 193 SER A N 1
ATOM 1497 C CA . SER A 1 193 ? 20.383 -11.721 -19.173 1.00 90.69 193 SER A CA 1
ATOM 1498 C C . SER A 1 193 ? 19.662 -11.543 -17.836 1.00 90.69 193 SER A C 1
ATOM 1500 O O . SER A 1 193 ? 18.828 -10.649 -17.705 1.00 90.69 193 SER A O 1
ATOM 1502 N N . GLN A 1 194 ? 20.000 -12.354 -16.831 1.00 90.81 194 GLN A N 1
ATOM 1503 C CA . GLN A 1 194 ? 19.442 -12.244 -15.483 1.00 90.81 194 GLN A CA 1
ATOM 1504 C C . GLN A 1 194 ? 19.894 -10.962 -14.774 1.00 90.81 194 GLN A C 1
ATOM 1506 O O . GLN A 1 194 ? 19.058 -10.328 -14.130 1.00 90.81 194 GLN A O 1
ATOM 1511 N N . LEU A 1 195 ? 21.163 -10.561 -14.922 1.00 90.38 195 LEU A N 1
ATOM 1512 C CA . LEU A 1 195 ? 21.693 -9.300 -14.386 1.00 90.38 195 LEU A CA 1
ATOM 1513 C C . LEU A 1 195 ? 21.028 -8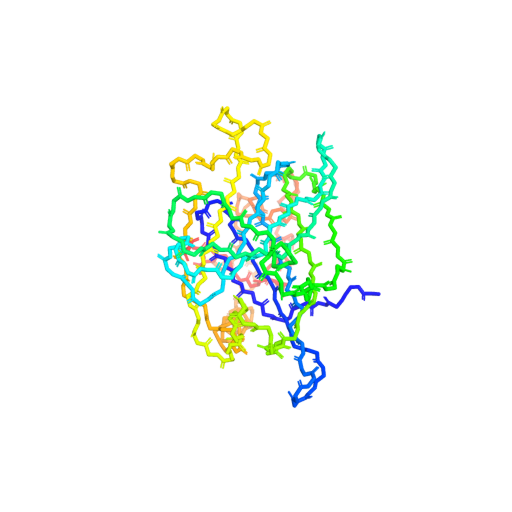.083 -15.036 1.00 90.38 195 LEU A C 1
ATOM 1515 O O . LEU A 1 195 ? 20.628 -7.158 -14.335 1.00 90.38 195 LEU A O 1
ATOM 1519 N N . LEU A 1 196 ? 20.853 -8.109 -16.360 1.00 86.50 196 LEU A N 1
ATOM 1520 C CA . LEU A 1 196 ? 20.188 -7.037 -17.101 1.00 86.50 196 LEU A CA 1
ATOM 1521 C C . LEU A 1 196 ? 18.721 -6.891 -16.672 1.00 86.50 196 LEU A C 1
ATOM 1523 O O . LEU A 1 196 ? 18.264 -5.788 -16.392 1.00 86.50 196 LEU A O 1
ATOM 1527 N N . LYS A 1 197 ? 17.993 -8.011 -16.545 1.00 83.19 197 LYS A N 1
ATOM 1528 C C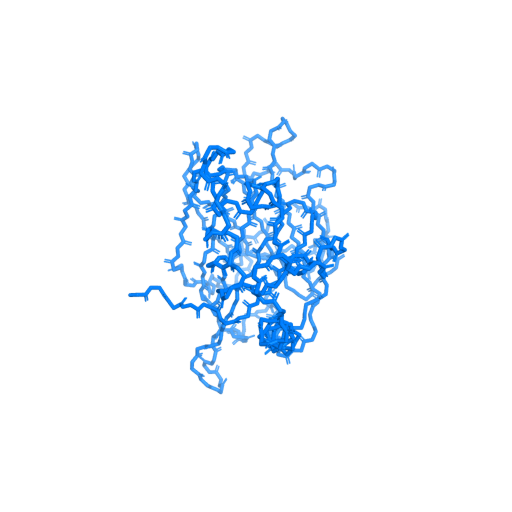A . LYS A 1 197 ? 16.597 -8.017 -16.069 1.00 83.19 197 LYS A CA 1
ATOM 1529 C C . LYS A 1 197 ? 16.465 -7.455 -14.648 1.00 83.19 197 LYS A C 1
ATOM 1531 O O . LYS A 1 197 ? 15.456 -6.837 -14.334 1.00 83.19 197 LYS A O 1
ATOM 1536 N N . ARG A 1 198 ? 17.476 -7.668 -13.803 1.00 85.50 198 ARG A N 1
ATOM 1537 C CA . ARG A 1 198 ? 17.530 -7.192 -12.411 1.00 85.50 198 ARG A CA 1
ATOM 1538 C C . ARG A 1 198 ? 18.115 -5.779 -12.277 1.00 85.50 198 ARG A C 1
ATOM 1540 O O . ARG A 1 198 ? 18.293 -5.309 -11.160 1.00 85.50 198 ARG A O 1
ATOM 1547 N N . GLY A 1 199 ? 18.443 -5.115 -13.391 1.00 85.56 199 GLY A N 1
ATOM 1548 C CA . GLY A 1 199 ? 19.022 -3.769 -13.395 1.00 85.56 199 GLY A CA 1
ATOM 1549 C C . GLY A 1 199 ? 20.432 -3.683 -12.798 1.00 85.56 199 GLY A C 1
ATOM 1550 O O . GLY A 1 199 ? 20.905 -2.589 -12.512 1.00 85.56 199 GLY A O 1
ATOM 1551 N N . ALA A 1 200 ? 21.108 -4.820 -12.607 1.00 89.50 200 ALA A N 1
ATOM 1552 C CA . ALA A 1 200 ? 22.469 -4.873 -12.073 1.00 89.50 200 ALA A CA 1
ATOM 1553 C C . ALA A 1 200 ? 23.516 -4.377 -13.082 1.00 89.50 200 ALA A C 1
ATOM 1555 O O . ALA A 1 200 ? 24.593 -3.928 -12.702 1.00 89.50 200 ALA A O 1
ATOM 1556 N N . ILE A 1 201 ? 23.183 -4.470 -14.369 1.00 92.06 201 ILE A N 1
ATOM 1557 C CA . ILE A 1 201 ? 23.943 -3.934 -15.495 1.00 92.06 201 ILE A CA 1
ATOM 1558 C C . ILE A 1 201 ? 22.970 -3.224 -16.433 1.00 92.06 201 ILE A C 1
ATOM 1560 O O . ILE A 1 201 ? 21.805 -3.614 -16.529 1.00 92.06 201 ILE A O 1
ATOM 1564 N N . SER A 1 202 ? 23.437 -2.200 -17.140 1.00 88.31 202 SER A N 1
ATOM 1565 C CA . SER A 1 202 ? 22.620 -1.432 -18.087 1.00 88.31 202 SER A CA 1
ATOM 1566 C C . SER A 1 202 ? 22.663 -1.994 -19.513 1.00 88.31 202 SER A C 1
ATOM 1568 O O . SER A 1 202 ? 21.803 -1.686 -20.339 1.00 88.31 202 SER A O 1
ATOM 1570 N N . SER A 1 203 ? 23.653 -2.840 -19.815 1.00 93.44 203 SER A N 1
ATOM 1571 C CA . SER A 1 203 ? 23.825 -3.484 -21.119 1.00 93.44 203 SER A CA 1
ATOM 1572 C C . SER A 1 203 ? 24.640 -4.777 -21.016 1.00 93.44 203 SER A C 1
ATOM 1574 O O . SER A 1 203 ? 25.306 -5.029 -20.015 1.00 93.44 203 SER A O 1
ATOM 1576 N N . PHE A 1 204 ? 24.629 -5.595 -22.075 1.00 91.94 204 PHE A N 1
ATOM 1577 C CA . PHE A 1 204 ? 25.445 -6.815 -22.141 1.00 91.94 204 PHE A CA 1
ATOM 1578 C C . PHE A 1 204 ? 26.957 -6.542 -22.136 1.00 91.94 204 PHE A C 1
ATOM 1580 O O . PHE A 1 204 ? 27.712 -7.413 -21.713 1.00 91.94 204 PHE A O 1
ATOM 1587 N N . ASP A 1 205 ? 27.395 -5.350 -22.547 1.00 93.50 205 ASP A N 1
ATOM 1588 C CA . ASP A 1 205 ? 28.815 -4.973 -22.554 1.00 93.50 205 ASP A CA 1
ATOM 1589 C C . ASP A 1 205 ? 29.371 -4.780 -21.132 1.00 93.50 205 ASP A C 1
ATOM 1591 O O . ASP A 1 205 ? 30.565 -4.954 -20.896 1.00 93.50 205 ASP A O 1
ATOM 1595 N N . GLU A 1 206 ? 28.501 -4.471 -20.167 1.00 91.81 206 GLU A N 1
ATOM 1596 C CA . GLU A 1 206 ? 28.841 -4.368 -18.742 1.00 91.81 206 GLU A CA 1
ATOM 1597 C C . GLU A 1 206 ? 28.821 -5.728 -18.029 1.00 91.81 206 GLU A C 1
ATOM 1599 O O . GLU A 1 206 ? 29.187 -5.824 -16.856 1.00 91.81 206 GLU A O 1
ATOM 1604 N N . CYS A 1 207 ? 28.418 -6.799 -18.721 1.00 93.31 207 CYS A N 1
ATOM 1605 C CA . CYS A 1 207 ? 28.381 -8.131 -18.140 1.00 93.31 207 CYS A CA 1
ATOM 1606 C C . CYS A 1 207 ? 29.791 -8.717 -18.000 1.00 93.31 207 CYS A C 1
ATOM 1608 O O . CYS A 1 207 ? 30.309 -9.392 -18.893 1.00 93.31 207 CYS A O 1
ATOM 1610 N N . THR A 1 208 ? 30.406 -8.483 -16.846 1.00 94.44 208 THR A N 1
ATOM 1611 C CA . THR A 1 208 ? 31.679 -9.096 -16.465 1.00 94.44 208 THR A CA 1
ATOM 1612 C C . THR A 1 208 ? 31.472 -10.160 -15.391 1.00 94.44 208 THR A C 1
ATOM 1614 O O . THR A 1 208 ? 30.486 -10.159 -14.654 1.00 94.44 208 THR A O 1
ATOM 1617 N N . GLN A 1 209 ? 32.438 -11.070 -15.266 1.00 92.00 209 GLN A N 1
ATOM 1618 C CA . GLN A 1 209 ? 32.459 -12.032 -14.165 1.00 92.00 209 GLN A CA 1
ATOM 1619 C C . GLN A 1 209 ? 32.486 -11.327 -12.798 1.00 92.00 209 GLN A C 1
ATOM 1621 O O . GLN A 1 209 ? 31.862 -11.796 -11.855 1.00 92.00 209 GLN A O 1
ATOM 1626 N N . GLU A 1 210 ? 33.179 -10.190 -12.702 1.00 92.88 210 GLU A N 1
ATOM 1627 C CA . GLU A 1 210 ? 33.199 -9.360 -11.497 1.00 92.88 210 GLU A CA 1
ATOM 1628 C C . GLU A 1 210 ? 31.809 -8.800 -11.181 1.00 92.88 210 GLU A C 1
ATOM 1630 O O . GLU A 1 210 ? 31.378 -8.894 -10.039 1.00 92.88 210 GLU A O 1
ATOM 1635 N N . ALA A 1 211 ? 31.068 -8.321 -12.187 1.00 91.56 211 ALA A N 1
ATOM 1636 C CA . ALA A 1 211 ? 29.692 -7.856 -12.008 1.00 91.56 211 ALA A CA 1
ATOM 1637 C C . ALA A 1 211 ? 28.761 -8.977 -11.512 1.00 91.56 211 ALA A C 1
ATOM 1639 O O . ALA A 1 211 ? 27.944 -8.750 -10.623 1.00 91.56 211 ALA A O 1
ATOM 1640 N N . ALA A 1 212 ? 28.907 -10.199 -12.038 1.00 91.81 212 ALA A N 1
ATOM 1641 C CA . ALA A 1 212 ? 28.126 -11.352 -11.586 1.00 91.81 212 ALA A CA 1
ATOM 1642 C C . ALA A 1 212 ? 28.451 -11.752 -10.135 1.00 91.81 212 ALA A C 1
ATOM 1644 O O . ALA A 1 212 ? 27.538 -12.020 -9.354 1.00 91.81 212 ALA A O 1
ATOM 1645 N N . VAL A 1 213 ? 29.736 -11.762 -9.763 1.00 91.94 213 VAL A N 1
ATOM 1646 C CA . VAL A 1 213 ? 30.189 -12.079 -8.398 1.00 91.94 213 VAL A CA 1
ATOM 1647 C C . VAL A 1 213 ? 29.775 -10.987 -7.408 1.00 91.94 213 VAL A C 1
ATOM 1649 O O . VAL A 1 213 ? 29.243 -11.307 -6.350 1.00 91.94 213 VAL A O 1
ATOM 1652 N N . ASP A 1 214 ? 29.965 -9.709 -7.743 1.00 91.62 214 ASP A N 1
ATOM 1653 C CA . ASP A 1 214 ? 29.584 -8.576 -6.887 1.00 91.62 214 ASP A CA 1
ATOM 1654 C C . ASP A 1 214 ? 28.069 -8.522 -6.664 1.00 91.62 214 ASP A C 1
ATOM 1656 O O . ASP A 1 214 ? 27.612 -8.325 -5.536 1.00 91.62 214 ASP A O 1
ATOM 1660 N N . TYR A 1 215 ? 27.279 -8.775 -7.713 1.00 91.00 215 TYR A N 1
ATOM 1661 C CA . TYR A 1 215 ? 25.833 -8.902 -7.575 1.00 91.00 215 TYR A CA 1
ATOM 1662 C C . TYR A 1 215 ? 25.457 -10.056 -6.642 1.00 91.00 215 TYR A C 1
ATOM 1664 O O . TYR A 1 215 ? 24.652 -9.853 -5.731 1.00 91.00 215 TYR A O 1
ATOM 1672 N N . CYS A 1 216 ? 26.065 -11.231 -6.834 1.00 89.56 216 CYS A N 1
ATOM 1673 C CA . CYS A 1 216 ? 25.800 -12.415 -6.022 1.00 89.56 216 CYS A CA 1
ATOM 1674 C C . CYS A 1 216 ? 26.142 -12.189 -4.543 1.00 89.56 216 CYS A C 1
ATOM 1676 O O . CYS A 1 216 ? 25.332 -12.477 -3.672 1.00 89.56 216 CYS A O 1
ATOM 1678 N N . LEU A 1 217 ? 27.294 -11.587 -4.234 1.00 86.75 217 LEU A N 1
ATOM 1679 C CA . LEU A 1 217 ? 27.696 -11.316 -2.847 1.00 86.75 217 LEU A CA 1
ATOM 1680 C C . LEU A 1 217 ? 26.750 -10.348 -2.122 1.00 86.75 217 LEU A C 1
ATOM 1682 O O . LEU A 1 217 ? 26.665 -10.370 -0.897 1.00 86.75 217 LEU A O 1
ATOM 1686 N N . LYS A 1 218 ? 26.062 -9.478 -2.868 1.00 84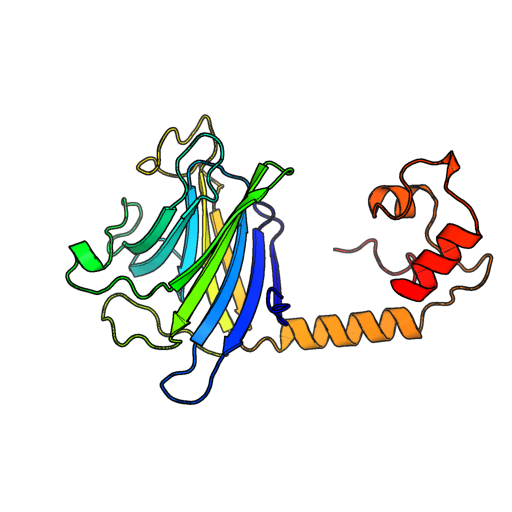.62 218 LYS A N 1
ATOM 1687 C CA . LYS A 1 218 ? 25.121 -8.493 -2.319 1.00 84.62 218 LYS A CA 1
ATOM 1688 C C . LYS A 1 218 ? 23.687 -9.010 -2.234 1.00 84.62 218 LYS A C 1
ATOM 1690 O O . LYS A 1 218 ? 22.958 -8.580 -1.347 1.00 84.62 218 LYS A O 1
ATOM 1695 N N . ASN A 1 219 ? 23.279 -9.878 -3.160 1.00 83.94 219 ASN A N 1
ATOM 1696 C CA . ASN A 1 219 ? 21.870 -10.231 -3.376 1.00 83.94 219 ASN A CA 1
ATOM 1697 C C . ASN A 1 219 ? 21.597 -11.746 -3.370 1.00 83.94 219 ASN A C 1
ATOM 1699 O O . ASN A 1 219 ? 20.444 -12.148 -3.498 1.00 83.94 219 ASN A O 1
ATOM 1703 N N . GLY A 1 220 ? 22.626 -12.581 -3.220 1.00 86.50 220 GLY A N 1
ATOM 1704 C CA . GLY A 1 220 ? 22.552 -14.035 -3.352 1.00 86.50 220 GLY A CA 1
ATOM 1705 C C . GLY A 1 220 ? 22.607 -14.522 -4.802 1.00 86.50 220 GLY A C 1
ATOM 1706 O O . GLY A 1 220 ? 22.714 -13.744 -5.752 1.00 86.50 220 GLY A O 1
ATOM 1707 N N . GLY A 1 221 ? 22.560 -15.843 -4.969 1.00 86.31 221 GLY A N 1
ATOM 1708 C CA . GLY A 1 221 ? 22.636 -16.499 -6.272 1.00 86.31 221 GLY A CA 1
ATOM 1709 C C . GLY A 1 221 ? 21.356 -16.383 -7.112 1.00 86.31 221 GLY A C 1
ATOM 1710 O O . GLY A 1 221 ? 20.251 -16.215 -6.598 1.00 86.31 221 GLY A O 1
ATOM 1711 N N . CYS A 1 222 ? 21.488 -16.534 -8.429 1.00 83.12 222 CYS A N 1
ATOM 1712 C CA . CYS A 1 222 ? 20.384 -16.549 -9.393 1.00 83.12 222 CYS A CA 1
ATOM 1713 C C . CYS A 1 222 ? 19.827 -17.948 -9.704 1.00 83.12 222 CYS A C 1
ATOM 1715 O O . CYS A 1 222 ? 18.798 -18.037 -10.374 1.00 83.12 222 CYS A O 1
ATOM 1717 N N . SER A 1 223 ? 20.465 -19.030 -9.245 1.00 67.06 223 SER A N 1
ATOM 1718 C CA . SER A 1 223 ? 20.019 -20.417 -9.483 1.00 67.06 223 SER A CA 1
ATOM 1719 C C . SER A 1 223 ? 18.697 -20.762 -8.783 1.00 67.06 223 SER A C 1
ATOM 1721 O O . SER A 1 223 ? 17.983 -21.660 -9.223 1.00 67.06 223 SER A O 1
ATOM 1723 N N . TYR A 1 224 ? 18.335 -20.023 -7.730 1.00 55.38 224 TYR A N 1
ATOM 1724 C CA . TYR A 1 224 ? 17.172 -20.313 -6.886 1.00 55.38 224 TYR A CA 1
ATOM 1725 C C . TYR A 1 224 ? 15.905 -19.509 -7.225 1.00 55.38 224 TYR A C 1
ATOM 1727 O O . TYR A 1 224 ? 14.885 -19.697 -6.567 1.00 55.38 224 TYR A O 1
ATOM 1735 N N . THR A 1 225 ? 15.921 -18.624 -8.233 1.00 50.59 225 THR A N 1
ATOM 1736 C CA . THR A 1 225 ? 14.787 -17.719 -8.525 1.00 50.59 225 THR A CA 1
ATOM 1737 C C . THR A 1 225 ? 14.378 -17.707 -10.003 1.00 50.59 225 THR A C 1
ATOM 1739 O O . THR A 1 225 ? 14.614 -16.737 -10.719 1.00 50.59 225 THR A O 1
ATOM 1742 N N . ASP A 1 226 ? 13.712 -18.783 -10.436 1.00 38.38 226 ASP A N 1
ATOM 1743 C CA . ASP A 1 226 ? 12.786 -18.784 -11.592 1.00 38.38 226 ASP A CA 1
ATOM 1744 C C . ASP A 1 226 ? 11.374 -19.282 -11.197 1.00 38.38 226 ASP A C 1
ATOM 1746 O O . ASP A 1 226 ? 10.565 -19.685 -12.031 1.00 38.38 226 ASP A O 1
ATOM 1750 N N . THR A 1 227 ? 11.043 -19.224 -9.909 1.00 34.66 227 THR A N 1
ATOM 1751 C CA . THR A 1 227 ? 9.663 -19.314 -9.422 1.00 34.66 227 THR A CA 1
ATOM 1752 C C . THR A 1 227 ? 9.448 -18.155 -8.475 1.00 34.66 227 THR A C 1
ATOM 1754 O O . THR A 1 227 ? 10.012 -18.200 -7.390 1.00 34.66 227 THR A O 1
ATOM 1757 N N . PHE A 1 228 ? 8.775 -17.110 -8.949 1.00 33.75 228 PHE A N 1
ATOM 1758 C CA . PHE A 1 228 ? 7.656 -16.366 -8.353 1.00 33.75 228 PHE A CA 1
ATOM 1759 C C . PHE A 1 228 ? 7.314 -15.233 -9.328 1.00 33.75 228 PHE A C 1
ATOM 1761 O O . PHE A 1 228 ? 8.239 -14.474 -9.699 1.00 33.75 228 PHE A O 1
#

pLDDT: mean 91.73, std 10.58, range [33.75, 98.75]

Radius of gyration: 20.34 Å; chains: 1; bounding box: 58×40×46 Å

Organism: NCBI:txid1606541

Sequence (228 aa):
MASDLPYYHYDGVGSFEMRWGFLGDGADEEIELEFTLSSDIFVGIGFDCTSSAMCDMVVGNGGGRNEAFLEDYFEGEGDREPHTDEELGGSNDLTIVKLDYNSNYQSVLRFRRKLNTGDKWDAVIKKDYMDLVYAWCEEPFCVDTHSAHAPGSWNIISVDMSGGESEKMREQAVKMVEEADCTAGSEDLCSCSQLLKRGAISSFDECTQEAAVDYCLKNGGCSYTDTF

InterPro domains:
  IPR000945 Dopamine beta-hydroxylase-like [PTHR10157] (10-145)
  IPR005018 DOMON domain [PF03351] (16-136)
  IPR005018 DOMON domain [PS50836] (14-137)
  IPR045266 Copper-dependent monooxygenases, DOMON domain [cd09631] (11-136)